Protein AF-A0A959L7J6-F1 (afdb_monomer)

Solvent-accessible surface area (backbone atoms only — not comparable to full-atom values): 12522 Å² total; per-residue (Å²): 115,74,68,59,59,54,50,53,54,51,52,55,49,54,52,52,52,52,54,49,52,53,52,53,52,54,53,50,51,53,49,49,54,49,52,53,55,63,65,59,66,73,82,61,97,65,55,93,91,61,66,96,72,86,70,76,62,55,79,91,54,71,56,61,35,19,66,26,66,37,84,87,83,67,31,29,37,35,30,28,33,46,56,28,42,44,33,36,26,38,78,88,68,40,46,75,77,45,78,43,79,73,53,65,74,59,50,30,19,20,34,35,62,47,99,84,28,38,36,36,33,29,27,42,51,34,39,35,40,38,42,84,88,70,52,66,48,80,44,80,54,82,55,59,52,60,18,38,29,19,14,41,29,66,39,76,94,75,45,26,40,40,40,29,24,36,32,56,28,84,70,78,96,52,61,42,28,40,36,40,47,32,35,68,83,79,69,39,57,58,87,67,81,54,52,75,44,52,27,63,60,55,23,34,69,78,43,76,67,43,92,58,77,84,67,55,48,66,59,48,76,70,86,89,125

Sequence (225 aa):
MRYLISAIGFILCIIGIYYLELWVVNRSEENRIKLSLETIESSHRYTINDPDIAITLSDSLREISGLSYDPVSGQLLAIEDEHGLIYTVDKLTGKINNTREFAKDGDYEGIIYANKNIYILESNGHIFEYETDGKVKKYKTGLKKSFDFEGLTYLPDCNRLMLASKSSGPKTKSHLRKLFTFDLTQHTLDEEPPIILDCKDVGKELYKGKRGPTFSPSAITRDIN

Nearest PDB structures (foldseek):
  6lqt-assembly1_A5  TM=7.432E-01  e=1.281E-03  Saccharomyces cerevisiae S288C
  6lqs-assembly1_A5  TM=7.432E-01  e=1.281E-03  Saccharomyces cerevisiae S288C
  6q6g-assembly1_R  TM=6.906E-01  e=1.510E-03  Homo sapiens
  6zqc-assembly1_UU  TM=6.014E-01  e=2.922E-03  Saccharomyces cerevisiae S288C
  8ajo-assembly1_B  TM=5.007E-01  e=6.265E-04  Homo sapiens

Structure (mmCIF, N/CA/C/O backbone):
data_AF-A0A959L7J6-F1
#
_entry.id   AF-A0A959L7J6-F1
#
loop_
_atom_site.group_PDB
_atom_site.id
_atom_site.type_symbol
_atom_site.label_atom_id
_atom_site.label_alt_id
_atom_site.label_comp_id
_atom_site.label_asym_id
_atom_site.label_entity_id
_atom_site.label_seq_id
_atom_site.pdbx_PDB_ins_code
_atom_site.Cartn_x
_atom_site.Cartn_y
_atom_site.Cartn_z
_atom_site.occupancy
_atom_site.B_iso_or_equiv
_atom_site.auth_seq_id
_atom_site.auth_comp_id
_atom_site.auth_asym_id
_atom_site.auth_atom_id
_atom_site.pdbx_PDB_model_num
ATOM 1 N N . MET A 1 1 ? 66.051 -21.052 -30.686 1.00 58.41 1 MET A N 1
ATOM 2 C CA . MET A 1 1 ? 64.862 -20.821 -31.542 1.00 58.41 1 MET A CA 1
ATOM 3 C C . MET A 1 1 ? 63.790 -21.915 -31.416 1.00 58.41 1 MET A C 1
ATOM 5 O O . MET A 1 1 ? 62.643 -21.561 -31.201 1.00 58.41 1 MET A O 1
ATOM 9 N N . ARG A 1 2 ? 64.121 -23.222 -31.449 1.00 57.28 2 ARG A N 1
ATOM 10 C CA . ARG A 1 2 ? 63.129 -24.327 -31.337 1.00 57.28 2 ARG A CA 1
ATOM 11 C C . ARG A 1 2 ? 62.351 -24.378 -30.004 1.00 57.28 2 ARG A C 1
ATOM 13 O O . ARG A 1 2 ? 61.150 -24.608 -30.022 1.00 57.28 2 ARG A O 1
ATOM 20 N N . TYR A 1 3 ? 62.996 -24.085 -28.872 1.00 62.41 3 TYR A N 1
ATOM 21 C CA . TYR A 1 3 ? 62.337 -24.060 -27.552 1.00 62.41 3 TYR A CA 1
ATOM 22 C C . TYR A 1 3 ? 61.328 -22.910 -27.379 1.00 62.41 3 TYR A C 1
ATOM 24 O O . TYR A 1 3 ? 60.330 -23.068 -26.685 1.00 62.41 3 TYR A O 1
ATOM 32 N N . LEU A 1 4 ? 61.548 -21.775 -28.053 1.00 61.22 4 LEU A N 1
ATOM 33 C CA . LEU A 1 4 ? 60.674 -20.601 -27.957 1.00 61.22 4 LEU A CA 1
ATOM 34 C C . LEU A 1 4 ? 59.340 -20.830 -28.688 1.00 61.22 4 LEU A C 1
ATOM 36 O O . LEU A 1 4 ? 58.285 -20.468 -28.183 1.00 61.22 4 LEU A O 1
ATOM 40 N N . ILE A 1 5 ? 59.386 -21.509 -29.840 1.00 65.81 5 ILE A N 1
ATOM 41 C CA . ILE A 1 5 ? 58.193 -21.885 -30.615 1.00 65.81 5 ILE A CA 1
ATOM 42 C C . ILE A 1 5 ? 57.348 -22.909 -29.835 1.00 65.81 5 ILE A C 1
ATOM 44 O O . ILE A 1 5 ? 56.124 -22.806 -29.804 1.00 65.81 5 ILE A O 1
ATOM 48 N N . SER A 1 6 ? 57.997 -23.848 -29.135 1.00 71.38 6 SER A N 1
ATOM 49 C CA . SER A 1 6 ? 57.315 -24.828 -28.278 1.00 71.38 6 SER A CA 1
ATOM 50 C C . SER A 1 6 ? 56.635 -24.190 -27.061 1.00 71.38 6 SER A C 1
ATOM 52 O O . SER A 1 6 ? 55.552 -24.625 -26.679 1.00 71.38 6 SER A O 1
ATOM 54 N N . ALA A 1 7 ? 57.245 -23.166 -26.456 1.00 74.62 7 ALA A N 1
ATOM 55 C CA . ALA A 1 7 ? 56.679 -22.472 -25.298 1.00 74.62 7 ALA A CA 1
ATOM 56 C C . ALA A 1 7 ? 55.432 -21.647 -25.667 1.00 74.62 7 ALA A C 1
ATOM 58 O O . ALA A 1 7 ? 54.438 -21.677 -24.945 1.00 74.62 7 ALA A O 1
ATOM 59 N N . ILE A 1 8 ? 55.449 -20.973 -26.823 1.00 78.75 8 ILE A N 1
ATOM 60 C CA . ILE A 1 8 ? 54.300 -20.202 -27.329 1.00 78.75 8 ILE A CA 1
ATOM 61 C C . ILE A 1 8 ? 53.107 -21.125 -27.618 1.00 78.75 8 ILE A C 1
ATOM 63 O O . ILE A 1 8 ? 51.980 -20.802 -27.246 1.00 78.75 8 ILE A O 1
ATOM 67 N N . GLY A 1 9 ? 53.350 -22.298 -28.215 1.00 80.31 9 GLY A N 1
ATOM 68 C CA . GLY A 1 9 ? 52.296 -23.287 -28.461 1.00 80.31 9 GLY A CA 1
ATOM 69 C C . GLY A 1 9 ? 51.626 -23.786 -27.175 1.00 80.31 9 GLY A C 1
ATOM 70 O O . GLY A 1 9 ? 50.408 -23.947 -27.138 1.00 80.31 9 GLY A O 1
ATOM 71 N N . PHE A 1 10 ? 52.398 -23.963 -26.100 1.00 83.06 10 PHE A N 1
ATOM 72 C CA . PHE A 1 10 ? 51.872 -24.401 -24.804 1.00 83.06 10 PHE A CA 1
ATOM 73 C C . PHE A 1 10 ? 51.011 -23.322 -24.130 1.00 83.06 10 PHE A C 1
ATOM 75 O O . PHE A 1 10 ? 49.936 -23.619 -23.614 1.00 83.06 10 PHE A O 1
ATOM 82 N N . ILE A 1 11 ? 51.443 -22.057 -24.197 1.00 85.81 11 ILE A N 1
ATOM 83 C CA . ILE A 1 11 ? 50.697 -20.911 -23.654 1.00 85.81 11 ILE A CA 1
ATOM 84 C C . ILE A 1 11 ? 49.363 -20.731 -24.388 1.00 85.81 11 ILE A C 1
ATOM 86 O O . ILE A 1 11 ? 48.329 -20.572 -23.743 1.00 85.81 11 ILE A O 1
ATOM 90 N N . LEU A 1 12 ? 49.357 -20.814 -25.723 1.00 84.00 12 LEU A N 1
ATOM 91 C CA . LEU A 1 12 ? 48.123 -20.725 -26.512 1.00 84.00 12 LEU A CA 1
ATOM 92 C C . LEU A 1 12 ? 47.143 -21.863 -26.187 1.00 84.00 12 LEU A C 1
ATOM 94 O O . LEU A 1 12 ? 45.936 -21.635 -26.156 1.00 84.00 12 LEU A O 1
ATOM 98 N N . CYS A 1 13 ? 47.653 -23.061 -25.891 1.00 86.31 13 CYS A N 1
ATOM 99 C CA . CYS A 1 13 ? 46.829 -24.200 -25.490 1.00 86.31 13 CYS A CA 1
ATOM 100 C C . CYS A 1 13 ? 46.160 -23.968 -24.123 1.00 86.31 13 CYS A C 1
ATOM 102 O O . CYS A 1 13 ? 44.956 -24.166 -23.990 1.00 86.31 13 CYS A O 1
ATOM 104 N N . ILE A 1 14 ? 46.907 -23.463 -23.132 1.00 88.81 14 ILE A N 1
ATOM 105 C CA . ILE A 1 14 ? 46.365 -23.128 -21.801 1.00 88.81 14 ILE A CA 1
ATOM 106 C C . ILE A 1 14 ? 45.298 -22.031 -21.901 1.00 88.81 14 ILE A C 1
ATOM 108 O O . ILE A 1 14 ? 44.235 -22.148 -21.296 1.00 88.81 14 ILE A O 1
ATOM 112 N N . ILE A 1 15 ? 45.547 -20.992 -22.705 1.00 88.69 15 ILE A N 1
ATOM 113 C CA . ILE A 1 15 ? 44.574 -19.921 -22.953 1.00 88.69 15 ILE A CA 1
ATOM 114 C C . ILE A 1 15 ? 43.305 -20.488 -23.610 1.00 88.69 15 ILE A C 1
ATOM 116 O O . ILE A 1 15 ? 42.197 -20.151 -23.199 1.00 88.69 15 ILE A O 1
ATOM 120 N N . GLY A 1 16 ? 43.454 -21.384 -24.591 1.00 88.00 16 GLY A N 1
ATOM 121 C CA . GLY A 1 16 ? 42.327 -22.054 -25.242 1.00 88.00 16 GLY A CA 1
ATOM 122 C C . GLY A 1 16 ? 41.480 -22.887 -24.275 1.00 88.00 16 GLY A C 1
ATOM 123 O O . GLY A 1 16 ? 40.255 -22.806 -24.324 1.00 88.00 16 GLY A O 1
ATOM 124 N N . ILE A 1 17 ? 42.119 -23.630 -23.364 1.00 90.12 17 ILE A N 1
ATOM 125 C CA . ILE A 1 17 ? 41.431 -24.406 -22.320 1.00 90.12 17 ILE A CA 1
ATOM 126 C C . ILE A 1 17 ? 40.667 -23.472 -21.370 1.00 90.12 17 ILE A C 1
ATOM 128 O O . ILE A 1 17 ? 39.491 -23.707 -21.114 1.00 90.12 17 ILE A O 1
ATOM 132 N N . TYR A 1 18 ? 41.283 -22.371 -20.928 1.00 88.62 18 TYR A N 1
ATOM 133 C CA . TYR A 1 18 ? 40.632 -21.388 -20.054 1.00 88.62 18 TYR A CA 1
ATOM 134 C C . TYR A 1 18 ? 39.384 -20.757 -20.698 1.00 88.62 18 TYR A C 1
ATOM 136 O O . TYR A 1 18 ? 38.331 -20.669 -20.067 1.00 88.62 18 TYR A O 1
ATOM 144 N N . TYR A 1 19 ? 39.457 -20.366 -21.976 1.00 89.38 19 TYR A N 1
ATOM 145 C CA . TYR A 1 19 ? 38.288 -19.837 -22.688 1.00 89.38 19 TYR A CA 1
ATOM 146 C C . TYR A 1 19 ? 37.201 -20.892 -22.916 1.00 89.38 19 TYR A C 1
ATOM 148 O O . TYR A 1 19 ? 36.018 -20.552 -22.898 1.00 89.38 19 TYR A O 1
ATOM 156 N N . LEU A 1 20 ? 37.576 -22.161 -23.104 1.00 84.94 20 LEU A N 1
ATOM 157 C CA . LEU A 1 20 ? 36.617 -23.257 -23.217 1.00 84.94 20 LEU A CA 1
ATOM 158 C C . LEU A 1 20 ? 35.885 -23.498 -21.890 1.00 84.94 20 LEU A C 1
ATOM 160 O O . LEU A 1 20 ? 34.666 -23.644 -21.899 1.00 84.94 20 LEU A O 1
ATOM 164 N N . GLU A 1 21 ? 36.594 -23.479 -20.758 1.00 80.81 21 GLU A N 1
ATOM 165 C CA . GLU A 1 21 ? 35.984 -23.592 -19.426 1.00 80.81 21 GLU A CA 1
ATOM 166 C C . GLU A 1 21 ? 35.013 -22.437 -19.151 1.00 80.81 21 GLU A C 1
ATOM 168 O O . GLU A 1 21 ? 33.869 -22.681 -18.764 1.00 80.81 21 GLU A O 1
ATOM 173 N N . LEU A 1 22 ? 35.412 -21.192 -19.441 1.00 79.00 22 LEU A N 1
ATOM 174 C CA . LEU A 1 22 ? 34.525 -20.028 -19.321 1.00 79.00 22 LEU A CA 1
ATOM 175 C C . LEU A 1 22 ? 33.280 -20.147 -20.210 1.00 79.00 22 LEU A C 1
ATOM 177 O O . LEU A 1 22 ? 32.174 -19.815 -19.784 1.00 79.00 22 LEU A O 1
ATOM 181 N N . TRP A 1 23 ? 33.441 -20.637 -21.441 1.00 82.12 23 TRP A N 1
ATOM 182 C CA . TRP A 1 23 ? 32.324 -20.827 -22.364 1.00 82.12 23 TRP A CA 1
ATOM 183 C C . TRP A 1 23 ? 31.352 -21.917 -21.885 1.00 82.12 23 TRP A C 1
ATOM 185 O O . TRP A 1 23 ? 30.136 -21.731 -21.960 1.00 82.12 23 TRP A O 1
ATOM 195 N N . VAL A 1 24 ? 31.865 -23.028 -21.344 1.00 82.94 24 VAL A N 1
ATOM 196 C CA . VAL A 1 24 ? 31.043 -24.115 -20.784 1.00 82.94 24 VAL A CA 1
ATOM 197 C C . VAL A 1 24 ? 30.268 -23.651 -19.547 1.00 82.94 24 VAL A C 1
ATOM 199 O O . VAL A 1 24 ? 29.082 -23.963 -19.435 1.00 82.94 24 VAL A O 1
ATOM 202 N N . VAL A 1 25 ? 30.898 -22.885 -18.648 1.00 82.56 25 VAL A N 1
ATOM 203 C CA . VAL A 1 25 ? 30.244 -22.342 -17.443 1.00 82.56 25 VAL A CA 1
ATOM 204 C C . VAL A 1 25 ? 29.153 -21.332 -17.806 1.00 82.56 25 VAL A C 1
ATOM 206 O O . VAL A 1 25 ? 28.034 -21.449 -17.316 1.00 82.56 25 VAL A O 1
ATOM 209 N N . ASN A 1 26 ? 29.413 -20.396 -18.724 1.00 76.19 26 ASN A N 1
ATOM 210 C CA . ASN A 1 26 ? 28.385 -19.437 -19.149 1.00 76.19 26 ASN A CA 1
ATOM 211 C C . ASN A 1 26 ? 27.172 -20.136 -19.781 1.00 76.19 26 ASN A C 1
ATOM 213 O O . ASN A 1 26 ? 26.029 -19.793 -19.488 1.00 76.19 26 ASN A O 1
ATOM 217 N N . ARG A 1 27 ? 27.404 -21.168 -20.601 1.00 79.38 27 ARG A N 1
ATOM 218 C CA . ARG A 1 27 ? 26.328 -21.933 -21.243 1.00 79.38 27 ARG A CA 1
ATOM 219 C C . ARG A 1 27 ? 25.513 -22.762 -20.244 1.00 79.38 27 ARG A C 1
ATOM 221 O O . ARG A 1 27 ? 24.325 -22.990 -20.471 1.00 79.38 27 ARG A O 1
ATOM 228 N N . SER A 1 28 ? 26.128 -23.256 -19.167 1.00 73.31 28 SER A N 1
ATOM 229 C CA . SER A 1 28 ? 25.404 -24.004 -18.133 1.00 73.31 28 SER A CA 1
ATOM 230 C C . SER A 1 28 ? 24.512 -23.085 -17.297 1.00 73.31 28 SER A C 1
ATOM 232 O O . SER A 1 28 ? 23.368 -23.453 -17.035 1.00 73.31 28 SER A O 1
ATOM 234 N N . GLU A 1 29 ? 24.977 -21.877 -16.972 1.00 69.88 29 GLU A N 1
ATOM 235 C CA . GLU A 1 29 ? 24.183 -20.848 -16.292 1.00 69.88 29 GLU A CA 1
ATOM 236 C C . GLU A 1 29 ? 23.025 -20.347 -17.169 1.00 69.88 29 GLU A C 1
ATOM 238 O O . GLU A 1 29 ? 21.883 -20.334 -16.715 1.00 69.88 29 GLU A O 1
ATOM 243 N N . GLU A 1 30 ? 23.257 -20.057 -18.455 1.00 71.50 30 GLU A N 1
ATOM 244 C CA . GLU A 1 30 ? 22.186 -19.698 -19.401 1.00 71.50 30 GLU A CA 1
ATOM 245 C C . GLU A 1 30 ? 21.113 -20.792 -19.508 1.00 71.50 30 GLU A C 1
ATOM 247 O O . GLU A 1 30 ? 19.917 -20.500 -19.485 1.00 71.50 30 GLU A O 1
ATOM 252 N N . ASN A 1 31 ? 21.519 -22.065 -19.584 1.00 65.31 31 ASN A N 1
ATOM 253 C CA . ASN A 1 31 ? 20.579 -23.185 -19.631 1.00 65.31 31 ASN A CA 1
ATOM 254 C C . ASN A 1 31 ? 19.841 -23.389 -18.304 1.00 65.31 31 ASN A C 1
ATOM 256 O O . ASN A 1 31 ? 18.676 -23.768 -18.330 1.00 65.31 31 ASN A O 1
ATOM 260 N N . ARG A 1 32 ? 20.477 -23.139 -17.154 1.00 61.91 32 ARG A N 1
ATOM 261 C CA . ARG A 1 32 ? 19.820 -23.187 -15.837 1.00 61.91 32 ARG A CA 1
ATOM 262 C C . ARG A 1 32 ? 18.789 -22.081 -15.681 1.00 61.91 32 ARG A C 1
ATOM 264 O O . ARG A 1 32 ? 17.689 -22.369 -15.230 1.00 61.91 32 ARG A O 1
ATOM 271 N N . ILE A 1 33 ? 19.125 -20.862 -16.099 1.00 60.41 33 ILE A N 1
ATOM 272 C CA . ILE A 1 33 ? 18.204 -19.720 -16.129 1.00 60.41 33 ILE A CA 1
ATOM 273 C C . ILE A 1 33 ? 17.045 -20.011 -17.085 1.00 60.41 33 ILE A C 1
ATOM 275 O O . ILE A 1 33 ? 15.891 -19.766 -16.764 1.00 60.41 33 ILE A O 1
ATOM 279 N N . LYS A 1 34 ? 17.319 -20.585 -18.257 1.00 55.06 34 LYS A N 1
ATOM 280 C CA . LYS A 1 34 ? 16.265 -20.942 -19.207 1.00 55.06 34 LYS A CA 1
ATOM 281 C C . LYS A 1 34 ? 15.365 -22.068 -18.687 1.00 55.06 34 LYS A C 1
ATOM 283 O O . LYS A 1 34 ? 14.153 -21.969 -18.816 1.00 55.06 34 LYS A O 1
ATOM 288 N N . LEU A 1 35 ? 15.941 -23.100 -18.068 1.00 51.12 35 LEU A N 1
ATOM 289 C CA . LEU A 1 35 ? 15.196 -24.208 -17.469 1.00 51.12 35 LEU A CA 1
ATOM 290 C C . LEU A 1 35 ? 14.378 -23.743 -16.255 1.00 51.12 35 LEU A C 1
ATOM 292 O O . LEU A 1 35 ? 13.257 -24.209 -16.074 1.00 51.12 35 LEU A O 1
ATOM 296 N N . SER A 1 36 ? 14.893 -22.808 -15.446 1.00 45.78 36 SER A N 1
ATOM 297 C CA . SER A 1 36 ? 14.123 -22.201 -14.355 1.00 45.78 36 SER A CA 1
ATOM 298 C C . SER A 1 36 ? 12.979 -21.338 -14.885 1.00 45.78 36 SER A C 1
ATOM 300 O O . SER A 1 36 ? 11.884 -21.429 -14.350 1.00 45.78 36 SER A O 1
ATOM 302 N N . LEU A 1 37 ? 13.182 -20.585 -15.970 1.00 53.12 37 LEU A N 1
ATOM 303 C CA . LEU A 1 37 ? 12.129 -19.815 -16.642 1.00 53.12 37 LEU A CA 1
ATOM 304 C C . LEU A 1 37 ? 11.061 -20.710 -17.295 1.00 53.12 37 LEU A C 1
ATOM 306 O O . LEU A 1 37 ? 9.880 -20.418 -17.158 1.00 53.12 37 LEU A O 1
ATOM 310 N N . GLU A 1 38 ? 11.446 -21.820 -17.936 1.00 52.41 38 GLU A N 1
ATOM 311 C CA . GLU A 1 38 ? 10.505 -22.823 -18.476 1.00 52.41 38 GLU A CA 1
ATOM 312 C C . GLU A 1 38 ? 9.765 -23.584 -17.358 1.00 52.41 38 GLU A C 1
ATOM 314 O O . GLU A 1 38 ? 8.611 -23.963 -17.525 1.00 52.41 38 GLU A O 1
ATOM 319 N N . THR A 1 39 ? 10.383 -23.760 -16.183 1.00 43.22 39 THR A N 1
ATOM 320 C CA . THR A 1 39 ? 9.721 -24.342 -14.996 1.00 43.22 39 THR A CA 1
ATOM 321 C C . THR A 1 39 ? 8.737 -23.357 -14.345 1.00 43.22 39 THR A C 1
ATOM 323 O O . THR A 1 39 ? 7.812 -23.780 -13.656 1.00 43.22 39 THR A O 1
ATOM 326 N N . ILE A 1 40 ? 8.869 -22.052 -14.611 1.00 47.38 40 ILE A N 1
ATOM 327 C CA . ILE A 1 40 ? 7.893 -21.015 -14.238 1.00 47.38 40 ILE A CA 1
ATOM 328 C C . ILE A 1 40 ? 6.751 -20.951 -15.279 1.00 47.38 40 ILE A C 1
ATOM 330 O O . ILE A 1 40 ? 6.108 -19.922 -15.467 1.00 47.38 40 ILE A O 1
ATOM 334 N N . GLU A 1 41 ? 6.379 -22.068 -15.912 1.00 49.75 41 GLU A N 1
ATOM 335 C CA . GLU A 1 41 ? 4.996 -22.252 -16.375 1.00 49.75 41 GLU A CA 1
ATOM 336 C C . GLU A 1 41 ? 4.066 -22.413 -15.152 1.00 49.75 41 GLU A C 1
ATOM 338 O O . GLU A 1 41 ? 3.541 -23.479 -14.856 1.00 49.75 41 GLU A O 1
ATOM 343 N N . SER A 1 42 ? 3.905 -21.317 -14.399 1.00 53.94 42 SER A N 1
ATOM 344 C CA . SER A 1 42 ? 2.684 -20.891 -13.708 1.00 53.94 42 SER A CA 1
ATOM 345 C C . SER A 1 42 ? 1.760 -22.034 -13.228 1.00 53.94 42 SER A C 1
ATOM 347 O O . SER A 1 42 ? 0.615 -22.163 -13.669 1.00 53.94 42 SER A O 1
ATOM 349 N N . SER A 1 43 ? 2.194 -22.829 -12.246 1.00 56.44 43 SER A N 1
ATOM 350 C CA . SER A 1 43 ? 1.260 -23.608 -11.422 1.00 56.44 43 SER A CA 1
ATOM 351 C C . SER A 1 43 ? 0.634 -22.687 -10.366 1.00 56.44 43 SER A C 1
ATOM 353 O O . SER A 1 43 ? 0.852 -22.846 -9.162 1.00 56.44 43 SER A O 1
ATOM 355 N N . HIS A 1 44 ? -0.093 -21.653 -10.795 1.00 63.22 44 HIS A N 1
ATOM 356 C CA . HIS A 1 44 ? -0.850 -20.839 -9.848 1.00 63.22 44 HIS A CA 1
ATOM 357 C C . HIS A 1 44 ? -1.864 -21.752 -9.150 1.00 63.22 44 HIS A C 1
ATOM 359 O O . HIS A 1 44 ? -2.592 -22.499 -9.802 1.00 63.22 44 HIS A O 1
ATOM 365 N N . ARG A 1 45 ? -1.920 -21.703 -7.814 1.00 72.31 45 ARG A N 1
ATOM 366 C CA . ARG A 1 45 ? -2.841 -22.525 -7.001 1.00 72.31 45 ARG A CA 1
ATOM 367 C C . ARG A 1 45 ? -4.316 -22.112 -7.150 1.00 72.31 45 ARG A C 1
ATOM 369 O O . ARG A 1 45 ? -5.155 -22.595 -6.399 1.00 72.31 45 ARG A O 1
ATOM 376 N N . TYR A 1 46 ? -4.610 -21.184 -8.057 1.00 72.38 46 TYR A N 1
ATOM 377 C CA . TYR A 1 46 ? -5.922 -20.597 -8.285 1.00 72.38 46 TYR A CA 1
ATOM 378 C C . TYR A 1 46 ? -6.111 -20.257 -9.766 1.00 72.38 46 TYR A C 1
ATOM 380 O O . TYR A 1 46 ? -5.155 -19.920 -10.472 1.00 72.38 46 TYR A 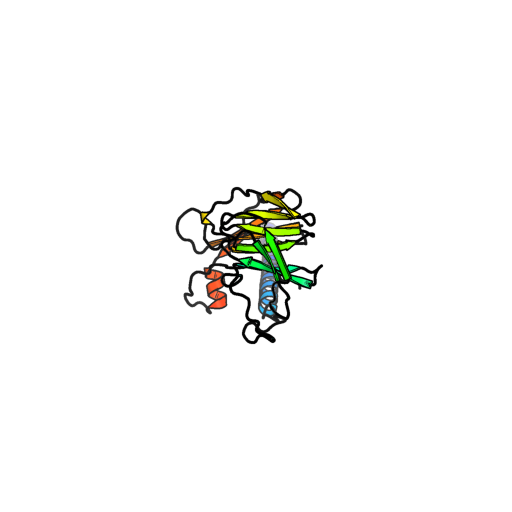O 1
ATOM 388 N N . THR A 1 47 ? -7.361 -20.313 -10.223 1.00 81.19 47 THR A N 1
ATOM 389 C CA . THR A 1 47 ? -7.748 -19.951 -11.588 1.00 81.19 47 THR A CA 1
ATOM 390 C C . THR A 1 47 ? -8.241 -18.508 -11.607 1.00 81.19 47 THR A C 1
ATOM 392 O O . THR A 1 47 ? -9.311 -18.204 -11.094 1.00 81.19 47 THR A O 1
ATOM 395 N N . ILE A 1 48 ? -7.479 -17.602 -12.224 1.00 79.44 48 ILE A N 1
ATOM 396 C CA . ILE A 1 48 ? -7.805 -16.159 -12.255 1.00 79.44 48 ILE A CA 1
ATOM 397 C C . ILE A 1 48 ? -9.172 -15.879 -12.905 1.00 79.44 48 ILE A C 1
ATOM 399 O O . ILE A 1 48 ? -9.869 -14.955 -12.501 1.00 79.44 48 ILE A O 1
ATOM 403 N N . ASN A 1 49 ? -9.554 -16.672 -13.909 1.00 85.00 49 ASN A N 1
ATOM 404 C CA . ASN A 1 49 ? -10.755 -16.432 -14.715 1.00 85.00 49 ASN A CA 1
ATOM 405 C C . ASN A 1 49 ? -11.959 -17.303 -14.320 1.00 85.00 49 ASN A C 1
ATOM 407 O O . ASN A 1 49 ? -12.976 -17.251 -15.006 1.00 85.00 49 ASN A O 1
ATOM 411 N N . ASP A 1 50 ? -11.840 -18.111 -13.265 1.00 87.06 50 ASP A N 1
ATOM 412 C CA . ASP A 1 50 ? -12.888 -19.036 -12.816 1.00 87.06 50 ASP A CA 1
ATOM 413 C C . ASP A 1 50 ? -12.902 -19.080 -11.278 1.00 87.06 50 ASP A C 1
ATOM 415 O O . ASP A 1 50 ? -12.288 -19.964 -10.677 1.00 87.06 50 ASP A O 1
ATOM 419 N N . PRO A 1 51 ? -13.478 -18.054 -10.621 1.00 90.31 51 PRO A N 1
ATOM 420 C CA . PRO A 1 51 ? -13.475 -17.962 -9.167 1.00 90.31 51 PRO A CA 1
ATOM 421 C C . PRO A 1 51 ? -14.459 -18.957 -8.537 1.00 90.31 51 PRO A C 1
ATOM 423 O O . PRO A 1 51 ? -15.603 -19.061 -8.974 1.00 90.31 51 PRO A O 1
ATOM 426 N N . ASP A 1 52 ? -14.061 -19.601 -7.434 1.00 88.88 52 ASP A N 1
ATOM 427 C CA . ASP A 1 52 ? -14.947 -20.493 -6.665 1.00 88.88 52 ASP A CA 1
ATOM 428 C C . ASP A 1 52 ? -16.157 -19.751 -6.068 1.00 88.88 52 ASP A C 1
ATOM 430 O O . ASP A 1 52 ? -17.247 -20.309 -5.928 1.00 88.88 52 ASP A O 1
ATOM 434 N N . ILE A 1 53 ? -15.958 -18.487 -5.671 1.00 89.69 53 ILE A N 1
ATOM 435 C CA . ILE A 1 53 ? -16.970 -17.639 -5.036 1.00 89.69 53 ILE A CA 1
ATOM 436 C C . ILE A 1 53 ? -16.853 -16.219 -5.593 1.00 89.69 53 ILE A C 1
ATOM 438 O O . ILE A 1 53 ? -15.764 -15.650 -5.657 1.00 89.69 53 ILE A O 1
ATOM 442 N N . ALA A 1 54 ? -17.996 -15.626 -5.935 1.00 92.31 54 ALA A N 1
ATOM 443 C CA . ALA A 1 54 ? -18.127 -14.210 -6.253 1.00 92.31 54 ALA A CA 1
ATOM 444 C C . ALA A 1 54 ? -19.000 -13.531 -5.192 1.00 92.31 54 ALA A C 1
ATOM 446 O O . ALA A 1 54 ? -20.117 -13.974 -4.921 1.00 92.31 54 ALA A O 1
ATOM 447 N N . ILE A 1 55 ? -18.486 -12.459 -4.589 1.00 93.62 55 ILE A N 1
ATOM 448 C CA . ILE A 1 55 ? -19.140 -11.738 -3.495 1.00 93.62 55 ILE A CA 1
ATOM 449 C C . ILE A 1 55 ? -19.372 -10.292 -3.929 1.00 93.62 55 ILE A C 1
ATOM 451 O O . ILE A 1 55 ? -18.445 -9.616 -4.371 1.00 93.62 55 ILE A O 1
ATOM 455 N N . THR A 1 56 ? -20.602 -9.803 -3.776 1.00 94.00 56 THR A N 1
ATOM 456 C CA . THR A 1 56 ? -20.913 -8.381 -3.953 1.00 94.00 56 THR A CA 1
ATOM 457 C C . THR A 1 56 ? -20.621 -7.633 -2.660 1.00 94.00 56 THR A C 1
ATOM 459 O O . THR A 1 56 ? -21.165 -7.967 -1.608 1.00 94.00 56 THR A O 1
ATOM 462 N N . LEU A 1 57 ? -19.764 -6.620 -2.744 1.00 95.31 57 LEU A N 1
ATOM 463 C CA . LEU A 1 57 ? -19.425 -5.751 -1.620 1.00 95.31 57 LEU A CA 1
ATOM 464 C C . LEU A 1 57 ? -20.396 -4.565 -1.539 1.00 95.31 57 LEU A C 1
ATOM 466 O O . LEU A 1 57 ? -21.098 -4.253 -2.499 1.00 95.31 57 LEU A O 1
ATOM 470 N N . SER A 1 58 ? -20.461 -3.921 -0.374 1.00 94.25 58 SER A N 1
ATOM 471 C CA . SER A 1 58 ? -21.290 -2.728 -0.164 1.00 94.25 58 SER A CA 1
ATOM 472 C C . SER A 1 58 ? -20.770 -1.515 -0.938 1.00 94.25 58 SER A C 1
ATOM 474 O O . SER A 1 58 ? -19.567 -1.418 -1.165 1.00 94.25 58 SER A O 1
ATOM 476 N N . ASP A 1 59 ? -21.634 -0.528 -1.188 1.00 95.00 59 ASP A N 1
ATOM 477 C CA . ASP A 1 59 ? -21.284 0.717 -1.894 1.00 95.00 59 ASP A CA 1
ATOM 478 C C . ASP A 1 59 ? -20.108 1.492 -1.274 1.00 95.00 59 ASP A C 1
ATOM 480 O O . ASP A 1 59 ? -19.368 2.151 -1.997 1.00 95.00 59 ASP A O 1
ATOM 484 N N . SER A 1 60 ? -19.873 1.371 0.038 1.00 93.62 60 SER A N 1
ATOM 485 C CA . SER A 1 60 ? -18.699 1.956 0.712 1.00 93.62 60 SER A CA 1
ATOM 486 C C . SER A 1 60 ? -17.353 1.403 0.224 1.00 93.62 60 SER A C 1
ATOM 488 O O . SER A 1 60 ? -16.317 1.968 0.538 1.00 93.62 60 SER A O 1
ATOM 490 N N . LEU A 1 61 ? -17.361 0.289 -0.509 1.00 95.81 61 LEU A N 1
ATOM 491 C CA . LEU A 1 61 ? -16.194 -0.369 -1.101 1.00 95.81 61 LEU A CA 1
ATOM 492 C C . LEU A 1 61 ? -16.332 -0.449 -2.629 1.00 95.81 61 LEU A C 1
ATOM 494 O O . LEU A 1 61 ? -15.858 -1.388 -3.267 1.00 95.81 61 LEU A O 1
ATOM 498 N N . ARG A 1 62 ? -17.041 0.511 -3.229 1.00 94.25 62 ARG A N 1
ATOM 499 C CA . ARG A 1 62 ? -17.220 0.573 -4.682 1.00 94.25 62 ARG A CA 1
ATOM 500 C C . ARG A 1 62 ? -15.902 0.829 -5.421 1.00 94.25 62 ARG A C 1
ATOM 502 O O . ARG A 1 62 ? -15.735 0.312 -6.522 1.00 94.25 62 ARG A O 1
ATOM 509 N N . GLU A 1 63 ? -14.991 1.582 -4.808 1.00 93.88 63 GLU A N 1
ATOM 510 C CA . GLU A 1 63 ? -13.694 1.988 -5.367 1.00 93.88 63 GLU A CA 1
ATOM 511 C C . GLU A 1 63 ? -12.545 1.459 -4.493 1.00 93.88 63 GLU A C 1
ATOM 513 O O . GLU A 1 63 ? -11.718 2.204 -3.986 1.00 93.88 63 GLU A O 1
ATOM 518 N N . ILE A 1 64 ? -12.506 0.135 -4.274 1.00 95.19 64 ILE A N 1
ATOM 519 C CA . ILE A 1 64 ? -11.384 -0.493 -3.555 1.00 95.19 64 ILE A CA 1
ATOM 520 C C . ILE A 1 64 ? -10.082 -0.233 -4.304 1.00 95.19 64 ILE A C 1
ATOM 522 O O . ILE A 1 64 ? -9.926 -0.655 -5.451 1.00 95.19 64 ILE A O 1
ATOM 526 N N . SER A 1 65 ? -9.124 0.345 -3.592 1.00 96.06 65 SER A N 1
ATOM 527 C CA . SER A 1 65 ? -7.761 0.566 -4.065 1.00 96.06 65 SER A CA 1
ATOM 528 C C . SER A 1 65 ? -6.760 -0.399 -3.425 1.00 96.06 65 SER A C 1
ATOM 530 O O . SER A 1 65 ? -5.735 -0.726 -4.015 1.00 96.06 65 SER A O 1
ATOM 532 N N . GLY A 1 66 ? -7.072 -0.948 -2.245 1.00 96.88 66 GLY A N 1
ATOM 533 C CA . GLY A 1 66 ? -6.191 -1.876 -1.543 1.00 96.88 66 GLY A CA 1
ATOM 534 C C . GLY A 1 66 ? -6.925 -3.016 -0.843 1.00 96.88 66 GLY A C 1
ATOM 535 O O . GLY A 1 66 ? -7.982 -2.825 -0.242 1.00 96.88 66 GLY A O 1
ATOM 536 N N . LEU A 1 67 ? -6.306 -4.202 -0.854 1.00 96.38 67 LEU A N 1
ATOM 537 C CA . LEU A 1 67 ? -6.790 -5.393 -0.157 1.00 96.38 67 LEU A CA 1
ATOM 538 C C . LEU A 1 67 ? -5.634 -6.153 0.506 1.00 96.38 67 LEU A C 1
ATOM 540 O O . LEU A 1 67 ? -4.604 -6.407 -0.115 1.00 96.38 67 LEU A O 1
ATOM 544 N N . SER A 1 68 ? -5.828 -6.579 1.752 1.00 97.12 68 SER A N 1
ATOM 545 C CA . SER A 1 68 ? -4.886 -7.425 2.484 1.00 97.12 68 SER A CA 1
ATOM 546 C C . SER A 1 68 ? -5.597 -8.511 3.282 1.00 97.12 68 SER A C 1
ATOM 548 O O . SER A 1 68 ? -6.767 -8.376 3.632 1.00 97.12 68 SER A O 1
ATOM 550 N N . TYR A 1 69 ? -4.881 -9.585 3.602 1.00 95.88 69 TYR A N 1
ATOM 551 C CA . TYR A 1 69 ? -5.351 -10.614 4.522 1.00 95.88 69 TYR A CA 1
ATOM 552 C C . TYR A 1 69 ? -4.753 -10.381 5.908 1.00 95.88 69 TYR A C 1
ATOM 554 O O . TYR A 1 69 ? -3.533 -10.296 6.045 1.00 95.88 69 TYR A O 1
ATOM 562 N N . ASP A 1 70 ? -5.600 -10.315 6.934 1.00 95.69 70 ASP A N 1
ATOM 563 C CA . ASP A 1 70 ? -5.165 -10.305 8.328 1.00 95.69 70 ASP A CA 1
ATOM 564 C C . ASP A 1 70 ? -5.135 -11.750 8.864 1.00 95.69 70 ASP A C 1
ATOM 566 O O . ASP A 1 70 ? -6.190 -12.341 9.123 1.00 95.69 70 ASP A O 1
ATOM 570 N N . PRO A 1 71 ? -3.945 -12.345 9.070 1.00 94.44 71 PRO A N 1
ATOM 571 C CA . PRO A 1 71 ? -3.826 -13.715 9.549 1.00 94.44 71 PRO A CA 1
ATOM 572 C C . PRO A 1 71 ? -4.240 -13.891 11.017 1.00 94.44 71 PRO A C 1
ATOM 574 O O . PRO A 1 71 ? -4.454 -15.027 11.434 1.00 94.44 71 PRO A O 1
ATOM 577 N N . VAL A 1 72 ? -4.345 -12.814 11.807 1.00 93.44 72 VAL A N 1
ATOM 578 C CA . VAL A 1 72 ? -4.728 -12.889 13.225 1.00 93.44 72 VAL A CA 1
ATOM 579 C C . VAL A 1 72 ? 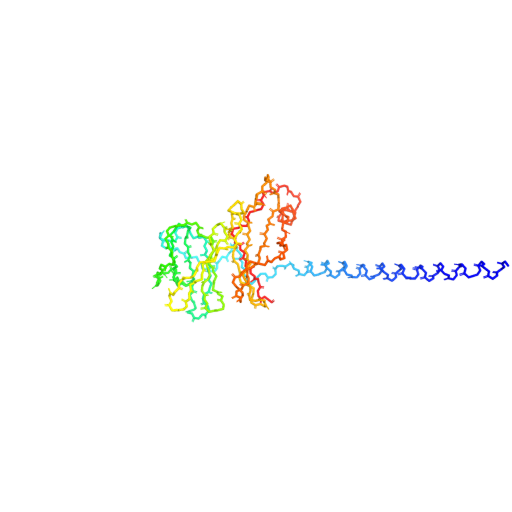-6.238 -13.000 13.369 1.00 93.44 72 VAL A C 1
ATOM 581 O O . VAL A 1 72 ? -6.721 -13.866 14.096 1.00 93.44 72 VAL A O 1
ATOM 584 N N . SER A 1 73 ? -6.994 -12.144 12.678 1.00 94.06 73 SER A N 1
ATOM 585 C CA . SER A 1 73 ? -8.462 -12.203 12.701 1.00 94.06 73 SER A CA 1
ATOM 586 C C . SER A 1 73 ? -9.046 -13.186 11.682 1.00 94.06 73 SER A C 1
ATOM 588 O O . SER A 1 73 ? -10.191 -13.611 11.825 1.00 94.06 73 SER A O 1
ATOM 590 N N . GLY A 1 74 ? -8.277 -13.550 10.653 1.00 96.56 74 GLY A N 1
ATOM 591 C CA . GLY A 1 74 ? -8.733 -14.383 9.544 1.00 96.56 74 GLY A CA 1
ATOM 592 C C . GLY A 1 74 ? -9.633 -13.655 8.542 1.00 96.56 74 GLY A C 1
ATOM 593 O O . GLY A 1 74 ? -10.247 -14.332 7.709 1.00 96.56 74 GLY A O 1
ATOM 594 N N . GLN A 1 75 ? -9.701 -12.322 8.626 1.00 97.12 75 GLN A N 1
ATOM 595 C CA . GLN A 1 75 ? -10.532 -11.436 7.809 1.00 97.12 75 GLN A CA 1
ATOM 596 C C . GLN A 1 75 ? -9.715 -10.704 6.738 1.00 97.12 75 GLN A C 1
ATOM 598 O O . GLN A 1 75 ? -8.483 -10.729 6.735 1.00 97.12 75 GLN A O 1
ATOM 603 N N . LEU A 1 76 ? -10.414 -10.046 5.815 1.00 97.88 76 LEU A N 1
ATOM 604 C CA . LEU A 1 76 ? -9.803 -9.127 4.863 1.00 97.88 76 LEU A CA 1
ATOM 605 C C . LEU A 1 76 ? -9.740 -7.720 5.459 1.00 97.88 76 LEU A C 1
ATOM 607 O O . LEU A 1 76 ? -10.623 -7.296 6.205 1.00 97.88 76 LEU A O 1
ATOM 611 N N . LEU A 1 77 ? -8.696 -6.995 5.093 1.00 98.31 77 LEU A N 1
ATOM 612 C CA . LEU A 1 77 ? -8.560 -5.564 5.295 1.00 98.31 77 LEU A CA 1
ATOM 613 C C . LEU A 1 77 ? -8.700 -4.893 3.936 1.00 98.31 77 LEU A C 1
ATOM 615 O O . LEU A 1 77 ? -8.028 -5.303 2.992 1.00 98.31 77 LEU A O 1
ATOM 619 N N . ALA A 1 78 ? -9.545 -3.877 3.844 1.00 98.31 78 ALA A N 1
ATOM 620 C CA . ALA A 1 78 ? -9.746 -3.110 2.626 1.00 98.31 78 ALA A CA 1
ATOM 621 C C . ALA A 1 78 ? -9.681 -1.612 2.915 1.00 98.31 78 ALA A C 1
ATOM 623 O O . ALA A 1 78 ? -9.985 -1.173 4.027 1.00 98.31 78 ALA A O 1
ATOM 624 N N . ILE A 1 79 ? -9.308 -0.857 1.894 1.00 98.44 79 ILE A N 1
ATOM 625 C CA . ILE A 1 79 ? -9.407 0.601 1.833 1.00 98.44 79 ILE A CA 1
ATOM 626 C C . ILE A 1 79 ? -10.034 0.975 0.486 1.00 98.44 79 ILE A C 1
ATOM 628 O O . ILE A 1 79 ? -9.947 0.192 -0.468 1.00 98.44 79 ILE A O 1
ATOM 632 N N . GLU A 1 80 ? -10.655 2.145 0.415 1.00 97.38 80 GLU A N 1
ATOM 633 C CA . GLU A 1 80 ? -10.961 2.802 -0.861 1.00 97.38 80 GLU A CA 1
ATOM 634 C C . GLU A 1 80 ? -10.005 3.977 -1.104 1.00 97.38 80 GLU A C 1
ATOM 636 O O . GLU A 1 80 ? -9.096 4.212 -0.302 1.00 97.38 80 GLU A O 1
ATOM 641 N N . ASP A 1 81 ? -10.137 4.619 -2.261 1.00 95.50 81 ASP A N 1
ATOM 642 C CA . ASP A 1 81 ? -9.180 5.593 -2.777 1.00 95.50 81 ASP A CA 1
ATOM 643 C C . ASP A 1 81 ? -9.230 6.952 -2.064 1.00 95.50 81 ASP A C 1
ATOM 645 O O . ASP A 1 81 ? -8.182 7.573 -1.869 1.00 95.50 81 ASP A O 1
ATOM 649 N N . GLU A 1 82 ? -10.403 7.406 -1.617 1.00 96.94 82 GLU A N 1
ATOM 650 C CA . GLU A 1 82 ? -10.596 8.773 -1.127 1.00 96.94 82 GLU A CA 1
ATOM 651 C C . GLU A 1 82 ? -10.534 8.891 0.402 1.00 96.94 82 GLU A C 1
ATOM 653 O O . GLU A 1 82 ? -9.830 9.762 0.920 1.00 96.94 82 GLU A O 1
ATOM 658 N N . HIS A 1 83 ? -11.238 8.054 1.163 1.00 98.00 83 HIS A N 1
ATOM 659 C CA . HIS A 1 83 ? -11.396 8.252 2.605 1.00 98.00 83 HIS A CA 1
ATOM 660 C C . HIS A 1 83 ? -10.322 7.512 3.412 1.00 98.00 83 HIS A C 1
ATOM 662 O O . HIS A 1 83 ? -9.901 6.389 3.137 1.00 98.00 83 HIS A O 1
ATOM 668 N N . GLY A 1 84 ? -9.877 8.136 4.504 1.00 98.06 84 GLY A N 1
ATOM 669 C CA . GLY A 1 84 ? -8.880 7.550 5.400 1.00 98.06 84 GLY A CA 1
ATOM 670 C C . GLY A 1 84 ? -9.459 6.478 6.329 1.00 98.06 84 GLY A C 1
ATOM 671 O O . GLY A 1 84 ? -9.300 6.573 7.549 1.00 98.06 84 GLY A O 1
ATOM 672 N N . LEU A 1 85 ? -10.128 5.463 5.772 1.00 98.56 85 LEU A N 1
ATOM 673 C CA . LEU A 1 85 ? -10.821 4.393 6.491 1.00 98.56 85 LEU A CA 1
ATOM 674 C C . LEU A 1 85 ? -10.244 3.004 6.172 1.00 98.56 85 LEU A C 1
ATOM 676 O O . LEU A 1 85 ? -10.062 2.632 5.020 1.00 98.56 85 LEU A O 1
ATOM 680 N N . ILE A 1 86 ? -10.022 2.199 7.213 1.00 98.62 86 ILE A N 1
ATOM 681 C CA . ILE A 1 86 ? -9.722 0.765 7.114 1.00 98.62 86 ILE A CA 1
ATOM 682 C C . ILE A 1 86 ? -11.003 -0.012 7.399 1.00 98.62 86 ILE A C 1
ATOM 684 O O . ILE A 1 86 ? -11.567 0.079 8.495 1.00 98.62 86 ILE A O 1
ATOM 688 N N . TYR A 1 87 ? -11.414 -0.841 6.448 1.00 98.56 87 TYR A N 1
ATOM 689 C CA . TYR A 1 87 ? -12.541 -1.754 6.580 1.00 98.56 87 TYR A CA 1
ATOM 690 C C . TYR A 1 87 ? -12.045 -3.159 6.910 1.00 98.56 87 TYR A C 1
ATOM 692 O O . TYR A 1 87 ? -11.186 -3.707 6.225 1.00 98.56 87 TYR A O 1
ATOM 700 N N . THR A 1 88 ? -12.607 -3.778 7.947 1.00 98.19 88 THR A N 1
ATOM 701 C CA . THR A 1 88 ? -12.462 -5.218 8.190 1.00 98.19 88 THR A CA 1
ATOM 702 C C . THR A 1 88 ? -13.634 -5.940 7.539 1.00 98.19 88 THR A C 1
ATOM 704 O O . THR A 1 88 ? -14.778 -5.770 7.964 1.00 98.19 88 THR A O 1
ATOM 707 N N . VAL A 1 89 ? -13.351 -6.754 6.528 1.00 98.31 89 VAL A N 1
ATOM 708 C CA . VAL A 1 89 ? -14.343 -7.409 5.672 1.00 98.31 89 VAL A CA 1
ATOM 709 C C . VAL A 1 89 ? -14.299 -8.918 5.887 1.00 98.31 89 VAL A C 1
ATOM 711 O O . VAL A 1 89 ? -13.237 -9.539 5.886 1.00 98.31 89 VAL A O 1
ATOM 714 N N . ASP A 1 90 ? -15.463 -9.524 6.083 1.00 97.38 90 ASP A N 1
ATOM 715 C CA . ASP A 1 90 ? -15.593 -10.973 6.128 1.00 97.38 90 ASP A CA 1
ATOM 716 C C . ASP A 1 90 ? -15.283 -11.588 4.757 1.00 97.38 90 ASP A C 1
ATOM 718 O O . ASP A 1 90 ? -15.927 -11.261 3.760 1.00 97.38 90 ASP A O 1
ATOM 722 N N . LYS A 1 91 ? -14.311 -12.500 4.700 1.00 94.50 91 LYS A N 1
ATOM 723 C CA . LYS A 1 91 ? -13.819 -13.046 3.424 1.00 94.50 91 LYS A CA 1
ATOM 724 C C . LYS A 1 91 ? -14.801 -13.967 2.693 1.00 94.50 91 LYS A C 1
ATOM 726 O O . LYS A 1 91 ? -14.578 -14.258 1.524 1.00 94.50 91 LYS A O 1
ATOM 731 N N . LEU A 1 92 ? -15.836 -14.467 3.375 1.00 94.81 92 LEU A N 1
ATOM 732 C CA . LEU A 1 92 ? -16.817 -15.398 2.802 1.00 94.81 92 LEU A CA 1
ATOM 733 C C . LEU A 1 92 ? -18.118 -14.696 2.415 1.00 94.81 92 LEU A C 1
ATOM 735 O O . LEU A 1 92 ? -18.809 -15.138 1.503 1.00 94.81 92 LEU A O 1
ATOM 739 N N . THR A 1 93 ? -18.465 -13.620 3.120 1.00 95.94 93 THR A N 1
ATOM 740 C CA . THR A 1 93 ? -19.742 -12.915 2.945 1.00 95.94 93 THR A CA 1
ATOM 741 C C . THR A 1 93 ? -19.595 -11.502 2.392 1.00 95.94 93 THR A C 1
ATOM 743 O O . THR A 1 93 ? -20.589 -10.926 1.964 1.00 95.94 93 THR A O 1
ATOM 746 N N . GLY A 1 94 ? -18.393 -10.914 2.420 1.00 96.44 94 GLY A N 1
ATOM 747 C CA . GLY A 1 94 ? -18.157 -9.526 2.004 1.00 96.44 94 GLY A CA 1
ATOM 748 C C . GLY A 1 94 ? -18.694 -8.483 2.979 1.00 96.44 94 GLY A C 1
ATOM 749 O O . GLY A 1 94 ? -18.644 -7.285 2.702 1.00 96.44 94 GLY A O 1
ATOM 750 N N . LYS A 1 95 ? -19.223 -8.913 4.130 1.00 97.75 95 LYS A N 1
ATOM 751 C CA . LYS A 1 95 ? -19.784 -8.016 5.134 1.00 97.75 95 LYS A CA 1
ATOM 752 C C . LYS A 1 95 ? -18.675 -7.220 5.819 1.00 97.75 95 LYS A C 1
ATOM 754 O O . LYS A 1 95 ? -17.723 -7.795 6.344 1.00 97.75 95 LYS A O 1
ATOM 759 N N . ILE A 1 96 ? -18.852 -5.904 5.900 1.00 98.19 96 ILE A N 1
ATOM 760 C CA . ILE A 1 96 ? -18.017 -5.037 6.734 1.00 98.19 96 ILE A CA 1
ATOM 761 C C . ILE A 1 96 ? -18.369 -5.293 8.205 1.00 98.19 96 ILE A C 1
ATOM 763 O O . ILE A 1 96 ? -19.493 -5.050 8.646 1.00 98.19 96 ILE A O 1
ATOM 767 N N . ASN A 1 97 ? -17.401 -5.801 8.962 1.00 97.12 97 ASN A N 1
ATOM 768 C CA . ASN A 1 97 ? -17.538 -6.095 10.387 1.00 97.12 97 ASN A CA 1
ATOM 769 C C . ASN A 1 97 ? -17.042 -4.953 11.276 1.00 97.12 97 ASN A C 1
ATOM 771 O O . ASN A 1 97 ? -17.467 -4.847 12.425 1.00 97.12 97 ASN A O 1
ATOM 775 N N . ASN A 1 98 ? -16.122 -4.130 10.772 1.00 97.00 98 ASN A N 1
ATOM 776 C CA . ASN A 1 98 ? -15.570 -2.995 11.499 1.00 97.00 98 ASN A CA 1
ATOM 777 C C . ASN A 1 98 ? -15.017 -1.948 10.523 1.00 97.00 98 ASN A C 1
ATOM 779 O O . ASN A 1 98 ? -14.527 -2.314 9.455 1.00 97.00 98 ASN A O 1
ATOM 783 N N . THR A 1 99 ? -15.032 -0.683 10.934 1.00 97.94 99 THR A N 1
ATOM 784 C CA . THR A 1 99 ? -14.458 0.448 10.197 1.00 97.94 99 THR A CA 1
ATOM 785 C C . THR A 1 99 ? -13.641 1.295 11.164 1.00 97.94 99 THR A C 1
ATOM 787 O O . THR A 1 99 ? -14.102 1.596 12.265 1.00 97.94 99 THR A O 1
ATOM 790 N N . ARG A 1 100 ? -12.418 1.660 10.776 1.00 97.69 100 ARG A N 1
ATOM 791 C CA . ARG A 1 100 ? -11.491 2.433 11.613 1.00 97.69 100 ARG A CA 1
ATOM 792 C C . ARG A 1 100 ? -10.906 3.581 10.810 1.00 97.69 100 ARG A C 1
ATOM 794 O O . ARG A 1 100 ? -10.393 3.354 9.723 1.00 97.69 100 ARG A O 1
ATOM 801 N N . GLU A 1 101 ? -10.939 4.786 11.358 1.00 98.19 101 GLU A N 1
ATOM 802 C CA . GLU A 1 101 ? -10.265 5.934 10.754 1.00 98.19 101 GLU A CA 1
ATOM 803 C C . GLU A 1 101 ? -8.757 5.860 11.018 1.00 98.19 101 GLU A C 1
ATOM 805 O O . GLU A 1 101 ? -8.331 5.583 12.143 1.00 98.19 101 GLU A O 1
ATOM 810 N N . PHE A 1 102 ? -7.953 6.099 9.983 1.00 98.44 102 PHE A N 1
ATOM 811 C CA . PHE A 1 102 ? -6.502 6.250 10.093 1.00 98.44 102 PHE A CA 1
ATOM 812 C C . PHE A 1 102 ? -6.013 7.633 9.646 1.00 98.44 102 PHE A C 1
ATOM 814 O O . PHE A 1 102 ? -4.939 8.071 10.063 1.00 98.44 102 PHE A O 1
ATOM 821 N N . ALA A 1 103 ? -6.781 8.326 8.806 1.00 98.25 103 ALA A N 1
ATOM 822 C CA . ALA A 1 103 ? -6.432 9.634 8.275 1.00 98.25 103 ALA A CA 1
ATOM 823 C C . ALA A 1 103 ? -7.678 10.375 7.758 1.00 98.25 103 ALA A C 1
ATOM 825 O O . ALA A 1 103 ? -8.784 9.847 7.769 1.00 98.25 103 ALA A O 1
ATOM 826 N N . LYS A 1 104 ? -7.478 11.613 7.295 1.00 98.00 104 LYS A N 1
ATOM 827 C CA . LYS A 1 104 ? -8.489 12.371 6.540 1.00 98.00 104 LYS A CA 1
ATOM 828 C C . LYS A 1 104 ? -8.549 11.890 5.090 1.00 98.00 104 LYS A C 1
ATOM 830 O O . LYS A 1 104 ? -7.772 11.021 4.707 1.00 98.00 104 LYS A O 1
ATOM 835 N N . ASP A 1 105 ? -9.390 12.520 4.286 1.00 98.00 105 ASP A N 1
ATOM 836 C CA . ASP A 1 105 ? -9.455 12.270 2.849 1.00 98.00 105 ASP A CA 1
ATOM 837 C C . ASP A 1 105 ? -8.090 12.482 2.173 1.00 98.00 105 ASP A C 1
ATOM 839 O O . ASP A 1 105 ? -7.295 13.355 2.560 1.00 98.00 105 ASP A O 1
ATOM 843 N N . GLY A 1 106 ? -7.813 11.644 1.185 1.00 97.31 106 GLY A N 1
ATOM 844 C CA . GLY A 1 106 ? -6.518 11.475 0.557 1.00 97.31 106 GLY A CA 1
ATOM 845 C C . GLY A 1 106 ? -6.629 10.762 -0.785 1.00 97.31 106 GLY A C 1
ATOM 846 O O . GLY A 1 106 ? -7.569 10.981 -1.536 1.00 97.31 106 GLY A O 1
ATOM 847 N N . ASP A 1 107 ? -5.584 10.010 -1.105 1.00 97.62 107 ASP A N 1
ATOM 848 C CA . ASP A 1 107 ? -5.412 9.293 -2.370 1.00 97.62 107 ASP A CA 1
ATOM 849 C C . ASP A 1 107 ? -4.664 8.003 -2.020 1.00 97.62 107 ASP A C 1
ATOM 851 O O . ASP A 1 107 ? -3.426 7.959 -2.033 1.00 97.62 107 ASP A O 1
ATOM 855 N N . TYR A 1 108 ? -5.405 7.046 -1.462 1.00 98.25 108 TYR A N 1
ATOM 856 C CA . TYR A 1 108 ? -4.878 5.844 -0.827 1.00 98.25 108 TYR A CA 1
ATOM 857 C C . TYR A 1 108 ? -4.946 4.665 -1.779 1.00 98.25 108 TYR A C 1
ATOM 859 O O . TYR A 1 108 ? -5.984 4.384 -2.354 1.00 98.25 108 TYR A O 1
ATOM 867 N N . GLU A 1 109 ? -3.841 3.945 -1.916 1.00 97.69 109 GLU A N 1
ATOM 868 C CA . GLU A 1 109 ? -3.631 3.071 -3.073 1.00 97.69 109 GLU A CA 1
ATOM 869 C C . GLU A 1 109 ? -3.170 1.660 -2.697 1.00 97.69 109 GLU A C 1
ATOM 871 O O . GLU A 1 109 ? -2.931 0.807 -3.541 1.00 97.69 109 GLU A O 1
ATOM 876 N N . GLY A 1 110 ? -2.991 1.382 -1.408 1.00 97.75 110 GLY A N 1
ATOM 877 C CA . GLY A 1 110 ? -2.612 0.046 -0.973 1.00 97.75 110 GLY A CA 1
ATOM 878 C C . GLY A 1 110 ? -2.682 -0.128 0.529 1.00 97.75 110 GLY A C 1
ATOM 879 O O . GLY A 1 110 ? -2.434 0.804 1.287 1.00 97.75 110 GLY A O 1
ATOM 880 N N . ILE A 1 111 ? -2.977 -1.350 0.963 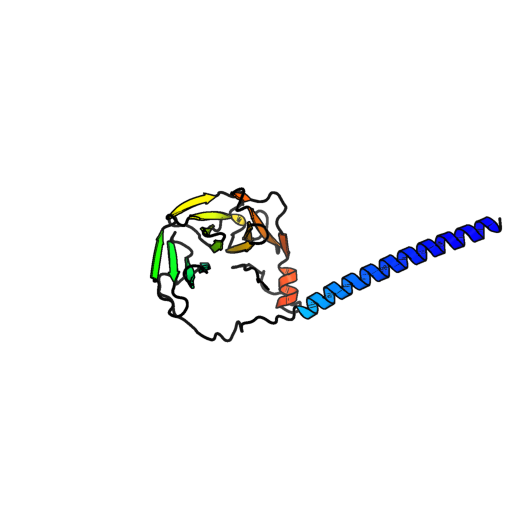1.00 98.62 111 ILE A N 1
ATOM 881 C CA . ILE A 1 111 ? -2.994 -1.761 2.368 1.00 98.62 111 ILE A CA 1
ATOM 882 C C . ILE A 1 111 ? -2.297 -3.111 2.499 1.00 98.62 111 ILE A C 1
ATOM 884 O O . ILE A 1 111 ? -2.492 -3.999 1.671 1.00 98.62 111 ILE A O 1
ATOM 888 N N . ILE A 1 112 ? -1.490 -3.285 3.542 1.00 98.12 112 ILE A N 1
ATOM 889 C CA . ILE A 1 112 ? -0.862 -4.568 3.846 1.00 98.12 112 ILE A CA 1
ATOM 890 C C . ILE A 1 112 ? -0.777 -4.795 5.356 1.00 98.12 112 ILE A C 1
ATOM 892 O O . ILE A 1 112 ? -0.344 -3.922 6.108 1.00 98.12 112 ILE A O 1
ATOM 896 N N . TYR A 1 113 ? -1.170 -5.982 5.813 1.00 97.62 113 TYR A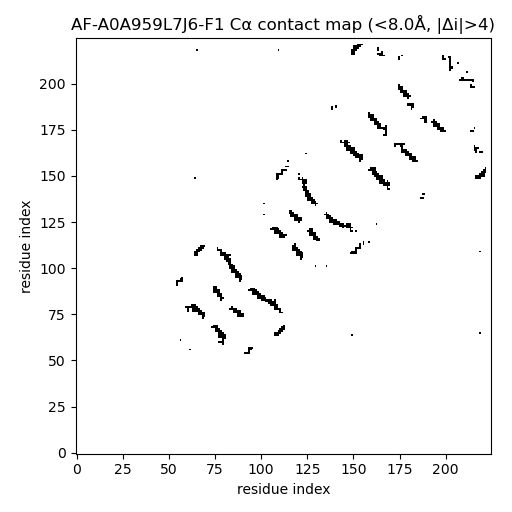 N 1
ATOM 897 C CA . TYR A 1 113 ? -0.821 -6.454 7.147 1.00 97.62 113 TYR A CA 1
ATOM 898 C C . TYR A 1 113 ? 0.641 -6.913 7.151 1.00 97.62 113 TYR A C 1
ATOM 900 O O . TYR A 1 113 ? 1.021 -7.818 6.405 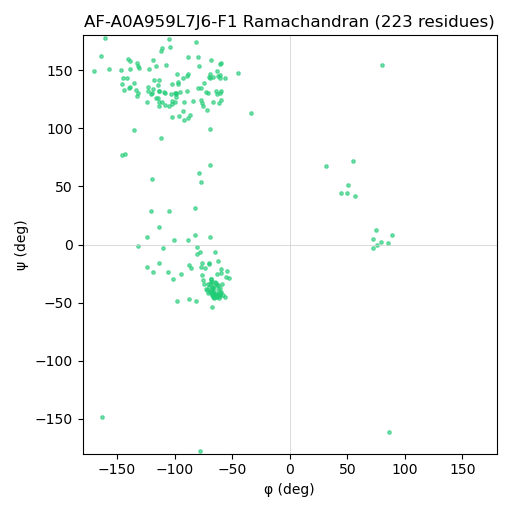1.00 97.62 113 TYR A O 1
ATOM 908 N N . ALA A 1 114 ? 1.469 -6.313 8.001 1.00 96.25 114 ALA A N 1
ATOM 909 C CA . ALA A 1 114 ? 2.875 -6.673 8.129 1.00 96.25 114 ALA A CA 1
ATOM 910 C C . ALA A 1 114 ? 3.339 -6.511 9.573 1.00 96.25 114 ALA A C 1
ATOM 912 O O . ALA A 1 114 ? 2.989 -5.548 10.244 1.00 96.25 114 ALA A O 1
ATOM 913 N N . ASN A 1 115 ? 4.132 -7.462 10.066 1.00 92.88 115 ASN A N 1
ATOM 914 C CA . ASN A 1 115 ? 4.751 -7.392 11.393 1.00 92.88 115 ASN A CA 1
ATOM 915 C C . ASN A 1 115 ? 3.804 -6.927 12.533 1.00 92.88 115 ASN A C 1
ATOM 917 O O . ASN A 1 115 ? 4.181 -6.115 13.372 1.00 92.88 115 ASN A O 1
ATOM 921 N N . LYS A 1 116 ? 2.570 -7.457 12.568 1.00 94.31 116 LYS A N 1
ATOM 922 C CA . LYS A 1 116 ? 1.502 -7.139 13.547 1.00 94.31 116 LYS A CA 1
ATOM 923 C C . LYS A 1 116 ? 0.823 -5.775 13.408 1.00 94.31 116 LYS A C 1
ATOM 925 O O . LYS A 1 116 ? -0.143 -5.530 14.124 1.00 94.31 116 LYS A O 1
ATOM 930 N N . ASN A 1 117 ? 1.267 -4.942 12.478 1.00 97.50 117 ASN A N 1
ATOM 931 C CA . ASN A 1 117 ? 0.666 -3.653 12.173 1.00 97.50 117 ASN A CA 1
ATOM 932 C C . ASN A 1 117 ? 0.007 -3.680 10.789 1.00 97.50 117 ASN A C 1
ATOM 934 O O . ASN A 1 117 ? 0.170 -4.620 10.004 1.00 97.50 117 ASN A O 1
ATOM 938 N N . ILE A 1 118 ? -0.758 -2.634 10.497 1.00 98.56 118 ILE A N 1
ATOM 939 C CA . ILE A 1 118 ? -1.337 -2.401 9.175 1.00 98.56 118 ILE A CA 1
ATOM 940 C C . ILE A 1 118 ? -0.609 -1.211 8.563 1.00 98.56 118 ILE A C 1
ATOM 942 O O . ILE A 1 118 ? -0.475 -0.172 9.206 1.00 98.56 118 ILE A O 1
ATOM 946 N N . TYR A 1 119 ? -0.159 -1.353 7.322 1.00 98.69 119 TYR A N 1
ATOM 947 C CA . TYR A 1 119 ? 0.483 -0.278 6.580 1.00 98.69 119 TYR A CA 1
ATOM 948 C C . TYR A 1 119 ? -0.370 0.128 5.391 1.00 98.69 119 TYR A C 1
ATOM 950 O O . TYR A 1 119 ? -0.899 -0.736 4.695 1.00 98.69 119 TYR A O 1
ATOM 958 N N . ILE A 1 120 ? -0.485 1.435 5.168 1.00 98.81 120 ILE A N 1
ATOM 959 C CA . ILE A 1 120 ? -1.278 2.027 4.092 1.00 98.81 120 ILE A CA 1
ATOM 960 C C . ILE A 1 120 ? -0.377 2.913 3.233 1.00 98.81 120 ILE A C 1
ATOM 962 O O . ILE A 1 120 ? 0.438 3.674 3.760 1.00 98.81 120 ILE A O 1
ATOM 966 N N . LEU A 1 121 ? -0.519 2.804 1.915 1.00 98.75 121 LEU A N 1
ATOM 967 C CA . LEU A 1 121 ? 0.191 3.587 0.911 1.00 98.75 121 LEU A CA 1
ATOM 968 C C . LEU A 1 121 ? -0.702 4.723 0.404 1.00 98.75 121 LEU A C 1
ATOM 970 O O . LEU A 1 121 ? -1.835 4.491 0.006 1.00 98.75 121 LEU A O 1
ATOM 974 N N . GLU A 1 122 ? -0.171 5.942 0.389 1.00 98.62 122 GLU A N 1
ATOM 975 C CA . GLU A 1 122 ? -0.746 7.091 -0.329 1.00 98.62 122 GLU A CA 1
ATOM 976 C C . GLU A 1 122 ? -0.024 7.240 -1.682 1.00 98.62 122 GLU A C 1
ATOM 978 O O . GLU A 1 122 ? 1.186 7.007 -1.754 1.00 98.62 122 GLU A O 1
ATOM 983 N N . SER A 1 123 ? -0.711 7.685 -2.739 1.00 97.94 123 SER A N 1
ATOM 984 C CA . SER A 1 123 ? -0.200 7.751 -4.128 1.00 97.94 123 SER A CA 1
ATOM 985 C C . SER A 1 123 ? 1.111 8.533 -4.292 1.00 97.94 123 SER A C 1
ATOM 987 O O . SER A 1 123 ? 1.898 8.333 -5.224 1.00 97.94 123 SER A O 1
ATOM 989 N N . ASN A 1 124 ? 1.409 9.436 -3.356 1.00 97.81 124 ASN A N 1
ATOM 990 C CA . ASN A 1 124 ? 2.655 10.199 -3.326 1.00 97.81 124 ASN A CA 1
ATOM 991 C C . ASN A 1 124 ? 3.856 9.436 -2.729 1.00 97.81 124 ASN A C 1
ATOM 993 O O . ASN A 1 124 ? 4.967 9.972 -2.720 1.00 97.81 124 ASN A O 1
ATOM 997 N N . GLY A 1 125 ? 3.646 8.203 -2.266 1.00 97.94 125 GLY A N 1
ATOM 998 C CA . GLY A 1 125 ? 4.649 7.337 -1.661 1.00 97.94 125 GLY A CA 1
ATOM 999 C C . GLY A 1 125 ? 4.797 7.507 -0.150 1.00 97.94 125 GLY A C 1
ATOM 1000 O O . GLY A 1 125 ? 5.748 6.965 0.409 1.00 97.94 125 GLY A O 1
ATOM 1001 N N . HIS A 1 126 ? 3.939 8.276 0.528 1.00 98.56 126 HIS A N 1
ATOM 1002 C CA . HIS A 1 126 ? 3.894 8.262 1.990 1.00 98.56 126 HIS A CA 1
ATOM 1003 C C . HIS A 1 126 ? 3.331 6.936 2.500 1.00 98.56 126 HIS A C 1
ATOM 1005 O O . HIS A 1 126 ? 2.435 6.353 1.892 1.00 98.56 126 HIS A O 1
ATOM 1011 N N . ILE A 1 127 ? 3.834 6.511 3.657 1.00 98.75 127 ILE A N 1
ATOM 1012 C CA . ILE A 1 127 ? 3.376 5.307 4.347 1.00 98.75 127 ILE A CA 1
ATOM 1013 C C . ILE A 1 127 ? 2.714 5.708 5.656 1.00 98.75 127 ILE A C 1
ATOM 1015 O O . ILE A 1 127 ? 3.272 6.492 6.425 1.00 98.75 127 ILE A O 1
ATOM 1019 N N . PHE A 1 128 ? 1.539 5.157 5.916 1.00 98.75 128 PHE A N 1
ATOM 1020 C CA . PHE A 1 128 ? 0.902 5.201 7.221 1.00 98.75 128 PHE A CA 1
ATOM 1021 C C . PHE A 1 128 ? 1.085 3.854 7.905 1.00 98.75 128 PHE A C 1
ATOM 1023 O O . PHE A 1 128 ? 0.946 2.817 7.267 1.00 98.75 128 PHE A O 1
ATOM 1030 N N . GLU A 1 129 ? 1.384 3.876 9.194 1.00 98.62 129 GLU A N 1
ATOM 1031 C CA . GLU A 1 129 ? 1.410 2.704 10.061 1.00 98.62 129 GLU A CA 1
ATOM 1032 C C . GLU A 1 129 ? 0.298 2.847 11.087 1.00 98.62 129 GLU A C 1
ATOM 1034 O O . GLU A 1 129 ? 0.282 3.808 11.856 1.00 98.62 129 GLU A O 1
ATOM 1039 N N . TYR A 1 130 ? -0.625 1.896 11.074 1.00 98.50 130 TYR A N 1
ATOM 1040 C CA . TYR A 1 130 ? -1.696 1.752 12.041 1.00 98.50 130 TYR A CA 1
ATOM 1041 C C . TYR A 1 130 ? -1.317 0.635 13.016 1.00 98.50 130 TYR A C 1
ATOM 1043 O O . TYR A 1 130 ? -1.268 -0.547 12.657 1.00 98.50 130 TYR A O 1
ATOM 1051 N N . GLU A 1 131 ? -1.016 1.026 14.250 1.00 97.00 131 GLU A N 1
ATOM 1052 C CA . GLU A 1 131 ? -0.586 0.128 15.317 1.00 97.00 131 GLU A CA 1
ATOM 1053 C C . GLU A 1 131 ? -1.772 -0.600 15.958 1.00 97.00 131 GLU A C 1
ATOM 1055 O O . GLU A 1 131 ? -2.927 -0.174 15.892 1.00 97.00 131 GLU A O 1
ATOM 1060 N N . THR A 1 132 ? -1.486 -1.702 16.651 1.00 92.25 132 THR A N 1
ATOM 1061 C CA . THR A 1 132 ? -2.509 -2.513 17.331 1.00 92.25 132 THR A CA 1
ATOM 1062 C C . THR A 1 132 ? -3.306 -1.754 18.395 1.00 92.25 132 THR A C 1
ATOM 1064 O O . THR A 1 132 ? -4.423 -2.155 18.713 1.00 92.25 132 THR A O 1
ATOM 1067 N N . ASP A 1 133 ? -2.745 -0.683 18.966 1.00 93.56 133 ASP A N 1
ATOM 1068 C CA . ASP A 1 133 ? -3.415 0.167 19.959 1.00 93.56 133 ASP A CA 1
ATOM 1069 C C . ASP A 1 133 ? -4.229 1.316 19.330 1.00 93.56 133 ASP A C 1
ATOM 1071 O O . ASP A 1 133 ? -4.801 2.136 20.050 1.00 93.56 133 ASP A O 1
ATOM 1075 N N . GLY A 1 134 ? -4.302 1.365 17.994 1.00 94.50 134 GLY A N 1
ATOM 1076 C CA . 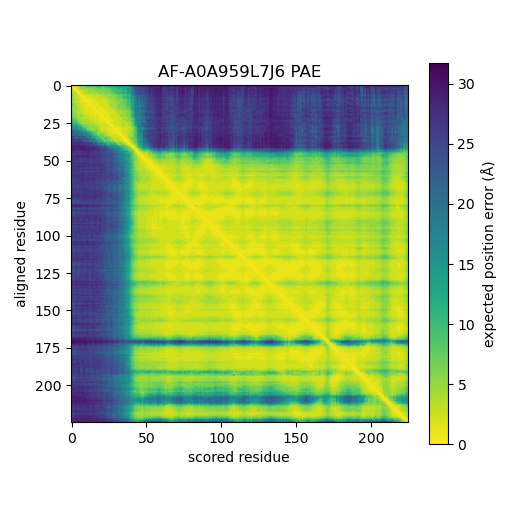GLY A 1 134 ? -5.032 2.372 17.229 1.00 94.50 134 GLY A CA 1
ATOM 1077 C C . GLY A 1 134 ? -4.251 3.657 16.958 1.00 94.50 134 GLY A C 1
ATOM 1078 O O . GLY A 1 134 ? -4.798 4.571 16.342 1.00 94.50 134 GLY A O 1
ATOM 1079 N N . LYS A 1 135 ? -2.987 3.765 17.392 1.00 97.94 135 LYS A N 1
ATOM 1080 C CA . LYS A 1 135 ? -2.138 4.901 17.014 1.00 97.94 135 LYS A CA 1
ATOM 1081 C C . LYS A 1 135 ? -1.765 4.837 15.541 1.00 97.94 135 LYS A C 1
ATOM 1083 O O . LYS A 1 135 ? -1.487 3.768 15.003 1.00 97.94 135 LYS A O 1
ATOM 1088 N N . VAL A 1 136 ? -1.689 6.014 14.923 1.00 98.56 136 VAL A N 1
ATOM 1089 C CA . VAL A 1 136 ? -1.284 6.157 13.525 1.00 98.56 136 VAL A CA 1
ATOM 1090 C C . VAL A 1 136 ? -0.038 7.017 13.413 1.00 98.56 136 VAL A C 1
ATOM 1092 O O . VAL A 1 136 ? 0.019 8.130 13.943 1.00 98.56 136 VAL A O 1
ATOM 1095 N N . LYS A 1 137 ? 0.955 6.516 12.681 1.00 98.50 137 LYS A N 1
ATOM 1096 C CA . LYS A 1 137 ? 2.161 7.254 12.299 1.00 98.50 137 LYS A CA 1
ATOM 1097 C C . LYS A 1 137 ? 2.183 7.457 10.791 1.00 98.50 137 LYS A C 1
ATOM 1099 O O . LYS A 1 137 ? 1.824 6.557 10.043 1.00 98.50 137 LYS A O 1
ATOM 1104 N N . LYS A 1 138 ? 2.629 8.634 10.340 1.00 98.50 138 LYS A N 1
ATOM 1105 C CA . LYS A 1 138 ? 2.832 8.948 8.917 1.00 98.50 138 LYS A CA 1
ATOM 1106 C C . LYS A 1 138 ? 4.316 9.150 8.634 1.00 98.50 138 LYS A C 1
ATOM 1108 O O . LYS A 1 138 ? 4.938 10.052 9.194 1.00 98.50 138 LYS A O 1
ATOM 1113 N N . TYR A 1 139 ? 4.849 8.371 7.704 1.00 98.56 139 TYR A N 1
ATOM 1114 C CA . TYR A 1 139 ? 6.226 8.438 7.238 1.00 98.56 139 TYR A CA 1
ATOM 1115 C C . TYR A 1 139 ? 6.282 9.103 5.864 1.00 98.56 139 TYR A C 1
ATOM 1117 O O . TYR A 1 139 ? 5.703 8.629 4.884 1.00 98.56 139 TYR A O 1
ATOM 1125 N N . LYS A 1 140 ? 6.997 10.231 5.787 1.00 98.06 140 LYS A N 1
ATOM 1126 C CA . LYS A 1 140 ? 7.261 10.917 4.520 1.00 98.06 140 LYS A CA 1
ATOM 1127 C C . LYS A 1 140 ? 8.531 10.357 3.891 1.00 98.06 140 LYS A C 1
ATOM 1129 O O . LYS A 1 140 ? 9.622 10.640 4.369 1.00 98.06 140 LYS A O 1
ATOM 1134 N N . THR A 1 141 ? 8.392 9.613 2.800 1.00 96.44 141 THR A N 1
ATOM 1135 C CA . THR A 1 141 ? 9.516 8.940 2.122 1.00 96.44 141 THR A CA 1
ATOM 1136 C C . THR A 1 141 ? 10.389 9.874 1.283 1.00 96.44 141 THR A C 1
ATOM 1138 O O . THR A 1 141 ? 11.484 9.500 0.879 1.00 96.44 141 THR A O 1
ATOM 1141 N N . GLY A 1 142 ? 9.915 11.088 0.974 1.00 95.62 142 GLY A N 1
ATOM 1142 C CA . GLY A 1 142 ? 10.615 12.029 0.087 1.00 95.62 142 GLY A CA 1
ATOM 1143 C C . GLY A 1 142 ? 10.524 11.675 -1.404 1.00 95.62 142 GLY A C 1
ATOM 1144 O O . GLY A 1 142 ? 11.028 12.427 -2.250 1.00 95.62 142 GLY A O 1
ATOM 1145 N N . LEU A 1 143 ? 9.841 10.574 -1.736 1.00 95.88 143 LEU A N 1
ATOM 1146 C CA . LEU A 1 143 ? 9.510 10.193 -3.102 1.00 95.88 143 LEU A CA 1
ATOM 1147 C C . LEU A 1 143 ? 8.643 11.268 -3.771 1.00 95.88 143 LEU A C 1
ATOM 1149 O O . LEU A 1 143 ? 7.987 12.095 -3.135 1.00 95.88 143 LEU A O 1
ATOM 1153 N N . LYS A 1 144 ? 8.699 11.317 -5.102 1.00 95.31 144 LYS A N 1
ATOM 1154 C CA . LYS A 1 144 ? 7.975 12.327 -5.879 1.00 95.31 144 LYS A CA 1
ATOM 1155 C C . LYS A 1 144 ? 6.583 11.818 -6.227 1.00 95.31 144 LYS A C 1
ATOM 1157 O O . LYS A 1 144 ? 6.469 10.749 -6.814 1.00 95.31 144 LYS A O 1
ATOM 1162 N N . LYS A 1 145 ? 5.558 12.652 -6.009 1.00 95.94 145 LYS A N 1
ATOM 1163 C CA . LYS A 1 145 ? 4.162 12.341 -6.369 1.00 95.94 145 LYS A CA 1
ATOM 1164 C C . LYS A 1 145 ? 3.981 11.909 -7.830 1.00 95.94 145 LYS A C 1
ATOM 1166 O O . LYS A 1 145 ? 3.116 11.105 -8.123 1.00 95.94 145 LYS A O 1
ATOM 1171 N N . SER A 1 146 ? 4.833 12.368 -8.750 1.00 95.31 146 SER A N 1
ATOM 1172 C CA . SER A 1 146 ? 4.776 11.966 -10.164 1.00 95.31 146 SER A CA 1
ATOM 1173 C C . SER A 1 146 ? 5.074 10.482 -10.432 1.00 95.31 146 SER A C 1
ATOM 1175 O O . SER A 1 146 ? 4.997 10.056 -11.584 1.00 95.31 146 SER A O 1
ATOM 1177 N N . PHE A 1 147 ? 5.484 9.709 -9.421 1.00 95.75 147 PHE A N 1
ATOM 1178 C CA . PHE A 1 147 ? 5.568 8.254 -9.525 1.00 95.75 147 PHE A CA 1
ATOM 1179 C C . PHE A 1 147 ? 4.210 7.566 -9.447 1.00 95.75 147 PHE A C 1
ATOM 1181 O O . PHE A 1 147 ? 4.102 6.514 -10.072 1.00 95.75 147 PHE A O 1
ATOM 1188 N N . ASP A 1 148 ? 3.213 8.171 -8.790 1.00 96.75 148 ASP A N 1
ATOM 1189 C CA . ASP A 1 148 ? 1.844 7.645 -8.717 1.00 96.75 148 ASP A CA 1
ATOM 1190 C C . ASP A 1 148 ? 1.850 6.206 -8.171 1.00 96.75 148 ASP A C 1
ATOM 1192 O O . ASP A 1 148 ? 1.832 5.241 -8.923 1.00 96.75 148 ASP A O 1
ATOM 1196 N N . PHE A 1 149 ? 2.116 6.028 -6.882 1.00 97.81 149 PHE A N 1
ATOM 1197 C CA . PHE A 1 149 ? 2.330 4.696 -6.313 1.00 97.81 149 PHE A CA 1
ATOM 1198 C C . PHE A 1 149 ? 1.011 3.955 -6.114 1.00 97.81 149 PHE A C 1
ATOM 1200 O O . PHE A 1 149 ? 0.172 4.451 -5.382 1.00 97.81 149 PHE A O 1
ATOM 1207 N N . GLU A 1 150 ? 0.894 2.752 -6.686 1.00 96.88 150 GLU A N 1
ATOM 1208 C CA . GLU A 1 150 ? -0.300 1.897 -6.537 1.00 96.88 150 GLU A CA 1
ATOM 1209 C C . GLU A 1 150 ? -0.001 0.497 -5.988 1.00 96.88 150 GLU A C 1
ATOM 1211 O O . GLU A 1 150 ? -0.871 -0.195 -5.481 1.00 96.88 150 GLU A O 1
ATOM 1216 N N . GLY A 1 151 ? 1.245 0.028 -6.065 1.00 96.69 151 GLY A N 1
ATOM 1217 C CA . GLY A 1 151 ? 1.587 -1.278 -5.504 1.00 96.69 151 GLY A CA 1
ATOM 1218 C C . GLY A 1 151 ? 2.155 -1.160 -4.099 1.00 96.69 151 GLY A C 1
ATOM 1219 O O . GLY A 1 151 ? 3.134 -0.440 -3.914 1.00 96.69 151 GLY A O 1
ATOM 1220 N N . LEU A 1 152 ? 1.642 -1.951 -3.154 1.00 98.12 152 LEU A N 1
ATOM 1221 C CA . LEU A 1 152 ? 2.247 -2.167 -1.839 1.00 98.12 152 LEU A CA 1
ATOM 1222 C C . LEU A 1 152 ? 2.297 -3.663 -1.492 1.00 98.12 152 LEU A C 1
ATOM 1224 O O . LEU A 1 152 ? 1.270 -4.331 -1.499 1.00 98.12 152 LEU A O 1
ATOM 1228 N N . THR A 1 153 ? 3.470 -4.181 -1.120 1.00 97.44 153 THR A N 1
ATOM 1229 C CA . THR A 1 153 ? 3.605 -5.536 -0.551 1.00 97.44 153 THR A CA 1
ATOM 1230 C C . THR A 1 153 ? 4.619 -5.573 0.586 1.00 97.44 153 THR A C 1
ATOM 1232 O O . THR A 1 153 ? 5.502 -4.721 0.677 1.00 97.44 153 THR A O 1
ATOM 1235 N N . TYR A 1 154 ? 4.522 -6.595 1.436 1.00 97.12 154 TYR A N 1
ATOM 1236 C CA . TYR A 1 154 ? 5.481 -6.866 2.501 1.00 97.12 154 TYR A CA 1
ATOM 1237 C C . TYR A 1 154 ? 6.520 -7.913 2.081 1.00 97.12 154 TYR A C 1
ATOM 1239 O O . TYR A 1 154 ? 6.195 -8.931 1.468 1.00 97.12 154 TYR A O 1
ATOM 1247 N N . LEU A 1 155 ? 7.775 -7.662 2.444 1.00 95.56 155 LEU A N 1
ATOM 1248 C CA . LEU A 1 155 ? 8.919 -8.552 2.304 1.00 95.56 155 LEU A CA 1
ATOM 1249 C C . LEU A 1 155 ? 9.379 -8.988 3.710 1.00 95.56 155 LEU A C 1
ATOM 1251 O O . LEU A 1 155 ? 10.186 -8.289 4.331 1.00 95.56 155 LEU A O 1
ATOM 1255 N N . PRO A 1 156 ? 8.874 -10.118 4.247 1.00 93.12 156 PRO A N 1
ATOM 1256 C CA . PRO A 1 156 ? 9.194 -10.552 5.610 1.00 93.12 156 PRO A CA 1
ATOM 1257 C C . PRO A 1 156 ? 10.672 -10.897 5.817 1.00 93.12 156 PRO A C 1
ATOM 1259 O O . PRO A 1 156 ? 11.207 -10.616 6.884 1.00 93.12 156 PRO A O 1
ATOM 1262 N N . ASP A 1 157 ? 11.348 -11.429 4.797 1.00 92.88 157 ASP A N 1
ATOM 1263 C CA . ASP A 1 157 ? 12.734 -11.916 4.894 1.00 92.88 157 ASP A CA 1
ATOM 1264 C C . ASP A 1 157 ? 13.733 -10.800 5.242 1.00 92.88 157 ASP A C 1
ATOM 1266 O O . ASP A 1 157 ? 14.790 -11.058 5.813 1.00 92.88 157 ASP A O 1
ATOM 1270 N N . CYS A 1 158 ? 13.391 -9.554 4.913 1.00 92.94 158 CYS A N 1
ATOM 1271 C CA . CYS A 1 158 ? 14.194 -8.369 5.201 1.00 92.94 158 CYS A CA 1
ATOM 1272 C C . CYS A 1 158 ? 13.436 -7.297 5.998 1.00 92.94 158 CYS A C 1
ATOM 1274 O O . CYS A 1 158 ? 13.975 -6.217 6.220 1.00 92.94 158 CYS A O 1
ATOM 1276 N N . ASN A 1 159 ? 12.210 -7.591 6.443 1.00 96.12 159 ASN A N 1
ATOM 1277 C CA . ASN A 1 159 ? 11.319 -6.661 7.134 1.00 96.12 159 ASN A CA 1
ATOM 1278 C C . ASN A 1 159 ? 11.138 -5.317 6.395 1.00 96.12 159 ASN A C 1
ATOM 1280 O O . ASN A 1 159 ? 11.309 -4.239 6.968 1.00 96.12 159 ASN A O 1
ATOM 1284 N N . ARG A 1 160 ? 10.800 -5.388 5.101 1.00 97.62 160 ARG A N 1
ATOM 1285 C CA . ARG A 1 160 ? 10.620 -4.210 4.235 1.00 97.62 160 ARG A CA 1
ATOM 1286 C C . ARG A 1 160 ? 9.233 -4.159 3.625 1.00 97.62 160 ARG A C 1
ATOM 1288 O O . ARG A 1 160 ? 8.642 -5.193 3.331 1.00 97.62 160 ARG A O 1
ATOM 1295 N N . LEU A 1 161 ? 8.747 -2.958 3.351 1.00 98.19 161 LEU A N 1
ATOM 1296 C CA . LEU A 1 161 ? 7.683 -2.754 2.372 1.00 98.19 161 LEU A CA 1
ATOM 1297 C C . LEU A 1 161 ? 8.308 -2.535 0.998 1.00 98.19 161 LEU A C 1
ATOM 1299 O O . LEU A 1 161 ? 9.357 -1.903 0.888 1.00 98.19 161 LEU A O 1
ATOM 1303 N N . MET A 1 162 ? 7.652 -3.025 -0.046 1.00 97.94 162 MET A N 1
ATOM 1304 C CA . MET A 1 162 ? 7.995 -2.731 -1.432 1.00 97.94 162 MET A CA 1
ATOM 1305 C C . MET A 1 162 ? 6.845 -1.973 -2.089 1.00 97.94 162 MET A C 1
ATOM 1307 O O . MET A 1 162 ? 5.700 -2.426 -2.059 1.00 97.94 162 MET A O 1
ATOM 1311 N N . LEU A 1 163 ? 7.171 -0.814 -2.660 1.00 97.94 163 LEU A N 1
ATOM 1312 C CA . LEU A 1 163 ? 6.240 0.126 -3.272 1.00 97.94 163 LEU A CA 1
ATOM 1313 C C . LEU A 1 163 ? 6.458 0.139 -4.786 1.00 97.94 163 LEU A C 1
ATOM 1315 O O . LEU A 1 163 ? 7.564 0.453 -5.229 1.00 97.94 163 LEU A O 1
ATOM 1319 N N . ALA A 1 164 ? 5.430 -0.145 -5.583 1.00 97.25 164 ALA A N 1
ATOM 1320 C CA . ALA A 1 164 ? 5.512 -0.120 -7.043 1.00 97.25 164 ALA A CA 1
ATOM 1321 C C . ALA A 1 164 ? 4.862 1.144 -7.618 1.00 97.25 164 ALA A C 1
ATOM 1323 O O . ALA A 1 164 ? 3.721 1.480 -7.300 1.00 97.25 164 ALA A O 1
ATOM 1324 N N . SER A 1 165 ? 5.591 1.841 -8.489 1.00 96.25 165 SER A N 1
ATOM 1325 C CA . SER A 1 165 ? 5.082 3.027 -9.175 1.00 96.25 165 SER A CA 1
ATOM 1326 C C . SER A 1 165 ? 4.185 2.643 -10.359 1.00 96.25 165 SER A C 1
ATOM 1328 O O . SER A 1 165 ? 4.580 1.817 -11.184 1.00 96.25 165 SER A O 1
ATOM 1330 N N . LYS A 1 166 ? 3.021 3.285 -10.512 1.00 94.56 166 LYS A N 1
ATOM 1331 C CA . LYS A 1 166 ? 2.183 3.210 -11.724 1.00 94.56 166 LYS A CA 1
ATOM 1332 C C . LYS A 1 166 ? 2.759 4.025 -12.865 1.00 94.56 166 LYS A C 1
ATOM 1334 O O . LYS A 1 166 ? 2.592 3.670 -14.033 1.00 94.56 166 LYS A O 1
ATOM 1339 N N . SER A 1 167 ? 3.452 5.111 -12.537 1.00 94.00 167 SER A N 1
ATOM 1340 C CA . SER A 1 167 ? 4.051 6.037 -13.491 1.00 94.00 167 SER A CA 1
ATOM 1341 C C . SER A 1 167 ? 5.580 5.976 -13.464 1.00 94.00 167 SER A C 1
ATOM 1343 O O . SER A 1 167 ? 6.206 5.407 -12.569 1.00 94.00 167 SER A O 1
ATOM 1345 N N . SER A 1 168 ? 6.222 6.561 -14.478 1.00 91.12 168 SER A N 1
ATOM 1346 C CA . SER A 1 168 ? 7.687 6.569 -14.599 1.00 91.12 168 SER A CA 1
ATOM 1347 C C . SER A 1 168 ? 8.396 7.582 -13.690 1.00 91.12 168 SER A C 1
ATOM 1349 O O . SER A 1 168 ? 9.629 7.595 -13.634 1.00 91.12 168 SER A O 1
ATOM 1351 N N . GLY A 1 169 ? 7.645 8.438 -12.990 1.00 90.00 169 GLY A N 1
ATOM 1352 C CA . GLY A 1 169 ? 8.196 9.500 -12.156 1.00 90.00 169 GLY A CA 1
ATOM 1353 C C . GLY A 1 169 ? 8.500 10.799 -12.907 1.00 90.00 169 GLY A C 1
ATOM 1354 O O . GLY A 1 169 ? 7.953 11.050 -13.980 1.00 90.00 169 GLY A O 1
ATOM 1355 N N . PRO A 1 170 ? 9.349 11.670 -12.324 1.00 84.19 170 PRO A N 1
ATOM 1356 C CA . PRO A 1 170 ? 9.754 12.931 -12.942 1.00 84.19 170 PRO A CA 1
ATOM 1357 C C . PRO A 1 170 ? 10.511 12.705 -14.259 1.00 84.19 170 PRO A C 1
ATOM 1359 O O . PRO A 1 170 ? 11.349 11.807 -14.332 1.00 84.19 170 PRO A O 1
ATOM 1362 N N . LYS A 1 171 ? 10.318 13.612 -15.230 1.00 67.88 171 LYS A N 1
ATOM 1363 C CA . LYS A 1 171 ? 10.804 13.550 -16.630 1.00 67.88 171 LYS A CA 1
ATOM 1364 C C . LYS A 1 171 ? 9.923 12.655 -17.524 1.00 67.88 171 LYS A C 1
ATOM 1366 O O . LYS A 1 171 ? 9.163 11.829 -17.042 1.00 67.88 171 LYS A O 1
ATOM 1371 N N . THR A 1 172 ? 9.938 12.941 -18.829 1.00 64.12 172 THR A N 1
ATOM 1372 C CA . THR A 1 172 ? 8.955 12.509 -19.847 1.00 64.12 172 THR A CA 1
ATOM 1373 C C . THR A 1 172 ? 8.546 11.036 -19.781 1.00 64.12 172 THR A C 1
ATOM 1375 O O . THR A 1 172 ? 9.378 10.182 -19.483 1.00 64.12 172 THR A O 1
ATOM 1378 N N . LYS A 1 173 ? 7.280 10.763 -20.153 1.00 70.81 173 LYS A N 1
ATOM 1379 C CA . LYS A 1 173 ? 6.646 9.433 -20.236 1.00 70.81 173 LYS A CA 1
ATOM 1380 C C . LYS A 1 173 ? 7.646 8.355 -20.665 1.00 70.81 173 LYS A C 1
ATOM 1382 O O . LYS A 1 173 ? 8.121 8.366 -21.800 1.00 70.81 173 LYS A O 1
ATOM 1387 N N . SER A 1 174 ? 7.936 7.428 -19.757 1.00 83.31 174 SER A N 1
ATOM 1388 C CA . SER A 1 174 ? 8.821 6.295 -20.010 1.00 83.31 174 SER A CA 1
ATOM 1389 C C . SER A 1 174 ? 8.081 4.965 -19.849 1.00 83.31 174 SER A C 1
ATOM 1391 O O . SER A 1 174 ? 7.044 4.865 -19.191 1.00 83.31 174 SER A O 1
ATOM 1393 N N . HIS A 1 175 ? 8.647 3.931 -20.461 1.00 86.81 175 HIS A N 1
ATOM 1394 C CA . HIS A 1 175 ? 8.238 2.534 -20.325 1.00 86.81 175 HIS A CA 1
ATOM 1395 C C . HIS A 1 175 ? 8.819 1.883 -19.064 1.00 86.81 175 HIS A C 1
ATOM 1397 O O . HIS A 1 175 ? 8.721 0.679 -18.914 1.00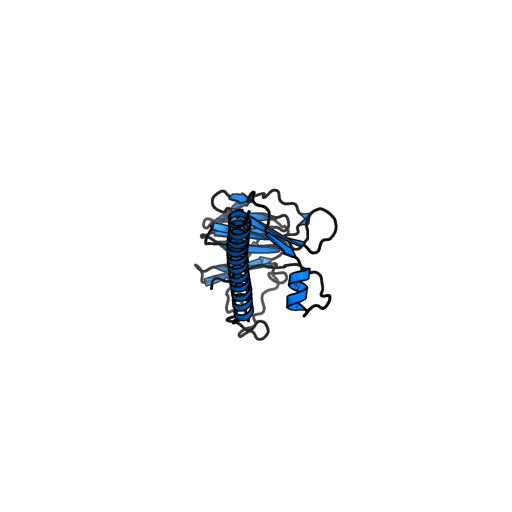 86.81 175 HIS A O 1
ATOM 1403 N N . LEU A 1 176 ? 9.451 2.653 -18.179 1.00 90.62 176 LEU A N 1
ATOM 1404 C CA . LEU A 1 176 ? 10.030 2.134 -16.946 1.00 90.62 176 LEU A CA 1
ATOM 1405 C C . LEU A 1 176 ? 9.069 2.350 -15.775 1.00 90.62 176 LEU A C 1
ATOM 1407 O O . LEU A 1 176 ? 8.453 3.417 -15.668 1.00 90.62 176 LEU A O 1
ATOM 1411 N N . ARG A 1 177 ? 8.972 1.354 -14.898 1.00 93.50 177 ARG A N 1
ATOM 1412 C CA . ARG A 1 177 ? 8.383 1.444 -13.555 1.00 93.50 177 ARG A CA 1
ATOM 1413 C C . ARG A 1 177 ? 9.457 1.178 -12.523 1.00 93.50 177 ARG A C 1
ATOM 1415 O O . ARG A 1 177 ? 10.471 0.551 -12.828 1.00 93.50 177 ARG A O 1
ATOM 1422 N N . LYS A 1 178 ? 9.264 1.720 -11.329 1.00 95.06 178 LYS A N 1
ATOM 1423 C CA . LYS A 1 178 ? 10.248 1.650 -10.256 1.00 95.06 178 LYS A CA 1
ATOM 1424 C C . LYS A 1 178 ? 9.612 1.020 -9.036 1.00 95.06 178 LYS A C 1
ATOM 1426 O O . LYS A 1 178 ? 8.512 1.411 -8.650 1.00 95.06 178 LYS A O 1
ATOM 1431 N N . LEU A 1 179 ? 10.317 0.062 -8.453 1.00 96.44 179 LEU A N 1
ATOM 1432 C CA . LEU A 1 179 ? 9.959 -0.535 -7.183 1.00 96.44 179 LEU A CA 1
ATOM 1433 C C . LEU A 1 179 ? 10.968 -0.041 -6.152 1.00 96.44 179 LEU A C 1
ATOM 1435 O O . LEU A 1 179 ? 12.173 -0.227 -6.319 1.00 96.44 179 LEU A O 1
ATOM 1439 N N . PHE A 1 180 ? 10.468 0.632 -5.127 1.00 97.44 180 PHE A N 1
ATOM 1440 C CA . PHE A 1 180 ? 11.270 1.148 -4.025 1.00 97.44 180 PHE A CA 1
ATOM 1441 C C . PHE A 1 180 ? 11.014 0.312 -2.784 1.00 97.44 180 PHE A C 1
ATOM 1443 O O . PHE A 1 180 ? 9.934 -0.259 -2.634 1.00 97.44 180 PHE A O 1
ATOM 1450 N N . THR A 1 181 ? 11.977 0.283 -1.876 1.00 97.75 181 THR A N 1
ATOM 1451 C CA . THR A 1 181 ? 11.860 -0.439 -0.615 1.00 97.75 181 THR A CA 1
ATOM 1452 C C . THR A 1 181 ? 11.939 0.514 0.571 1.00 97.75 181 THR A C 1
ATOM 1454 O O . THR A 1 181 ? 12.663 1.510 0.554 1.00 97.75 181 THR A O 1
ATOM 1457 N N . PHE A 1 182 ? 11.133 0.232 1.590 1.00 98.25 182 PHE A N 1
ATOM 1458 C CA . PHE A 1 182 ? 11.040 1.000 2.827 1.00 98.25 182 PHE A CA 1
ATOM 1459 C C . PHE A 1 182 ? 11.300 0.071 4.013 1.00 98.25 182 PHE A C 1
ATOM 1461 O O . PHE A 1 182 ? 10.619 -0.944 4.173 1.00 98.25 182 PHE A O 1
ATOM 1468 N N . ASP A 1 183 ? 12.298 0.409 4.823 1.00 97.75 183 ASP A N 1
ATOM 1469 C CA . ASP A 1 183 ? 12.734 -0.353 5.990 1.00 97.75 183 ASP A CA 1
ATOM 1470 C C . ASP A 1 183 ? 11.749 -0.169 7.150 1.00 97.75 183 ASP A C 1
ATOM 1472 O O . ASP A 1 183 ? 11.584 0.947 7.643 1.00 97.75 183 ASP A O 1
ATOM 1476 N N . LEU A 1 184 ? 11.114 -1.243 7.630 1.00 97.62 184 LEU A N 1
ATOM 1477 C CA . LEU A 1 184 ? 10.197 -1.164 8.778 1.00 97.62 184 LEU A CA 1
ATOM 1478 C C . LEU A 1 184 ? 10.911 -1.141 10.137 1.00 97.62 184 LEU A C 1
ATOM 1480 O O . LEU A 1 184 ? 10.278 -0.939 11.165 1.00 97.62 184 LEU A O 1
ATOM 1484 N N . THR A 1 185 ? 12.221 -1.365 10.172 1.00 95.88 185 THR A N 1
ATOM 1485 C CA . THR A 1 185 ? 13.025 -1.275 11.396 1.00 95.88 185 THR A CA 1
ATOM 1486 C C . THR A 1 185 ? 13.515 0.155 11.600 1.00 95.88 185 THR A C 1
ATOM 1488 O O . THR A 1 185 ? 13.411 0.701 12.697 1.00 95.88 185 THR A O 1
ATOM 1491 N N . GLN A 1 186 ? 14.046 0.768 10.539 1.00 96.38 186 GLN A N 1
ATOM 1492 C CA . GLN A 1 186 ? 14.545 2.148 10.564 1.00 96.38 186 GLN A CA 1
ATOM 1493 C C . GLN A 1 186 ? 13.453 3.185 10.266 1.00 96.38 186 GLN A C 1
ATOM 1495 O O . GLN A 1 186 ? 13.625 4.359 10.586 1.00 96.38 186 GLN A O 1
ATOM 1500 N N . HIS A 1 187 ? 12.324 2.761 9.688 1.00 96.88 187 HIS A N 1
ATOM 1501 C CA . HIS A 1 187 ? 11.256 3.624 9.175 1.00 96.88 187 HIS A CA 1
ATOM 1502 C C . HIS A 1 187 ? 11.752 4.638 8.134 1.00 96.88 187 HIS A C 1
ATOM 1504 O O . HIS A 1 187 ? 11.355 5.808 8.127 1.00 96.88 187 HIS A O 1
ATOM 1510 N N . THR A 1 188 ? 12.627 4.182 7.240 1.00 97.25 188 THR A N 1
ATOM 1511 C CA . THR A 1 188 ? 13.245 4.997 6.191 1.00 97.25 188 THR A CA 1
ATOM 1512 C C . THR A 1 188 ? 13.150 4.317 4.836 1.00 97.25 188 THR A C 1
ATOM 1514 O O . THR A 1 188 ? 13.133 3.094 4.732 1.00 97.25 188 THR A O 1
ATOM 1517 N N . LEU A 1 189 ? 13.114 5.122 3.776 1.00 97.25 189 LEU A N 1
ATOM 1518 C CA . LEU A 1 189 ? 13.309 4.622 2.420 1.00 97.25 189 LEU A CA 1
ATOM 1519 C C . LEU A 1 189 ? 14.753 4.128 2.258 1.00 97.25 189 LEU A C 1
ATOM 1521 O O . LEU A 1 189 ? 15.667 4.756 2.794 1.00 97.25 189 LEU A O 1
ATOM 1525 N N . ASP A 1 190 ? 14.954 3.059 1.496 1.00 94.75 190 ASP A N 1
ATOM 1526 C CA . ASP A 1 190 ? 16.299 2.589 1.179 1.00 94.75 190 ASP A CA 1
ATOM 1527 C C . ASP A 1 190 ? 17.046 3.543 0.252 1.00 94.75 190 ASP A C 1
ATOM 1529 O O . ASP A 1 190 ? 16.476 4.139 -0.664 1.00 94.75 190 ASP A O 1
ATOM 1533 N N . GLU A 1 191 ? 18.352 3.665 0.497 1.00 88.31 191 GLU A N 1
ATOM 1534 C CA . GLU A 1 191 ? 19.262 4.459 -0.336 1.00 88.31 191 GLU A CA 1
ATOM 1535 C C . GLU A 1 191 ? 19.640 3.740 -1.636 1.00 88.31 191 GLU A C 1
ATOM 1537 O O . GLU A 1 191 ? 20.084 4.377 -2.596 1.00 88.31 191 GLU A O 1
ATOM 1542 N N . GLU A 1 192 ? 19.468 2.416 -1.676 1.00 85.50 192 GLU A N 1
ATOM 1543 C CA . GLU A 1 192 ? 19.723 1.618 -2.867 1.00 85.50 192 GLU A CA 1
ATOM 1544 C C . GLU A 1 192 ? 18.830 2.061 -4.036 1.00 85.50 192 GLU A C 1
ATOM 1546 O O . GLU A 1 192 ? 17.683 2.484 -3.848 1.00 85.50 192 GLU A O 1
ATOM 1551 N N . PRO A 1 193 ? 19.341 1.991 -5.278 1.00 83.94 193 PRO A N 1
ATOM 1552 C CA . PRO A 1 193 ? 18.541 2.346 -6.434 1.00 83.94 193 PRO A CA 1
ATOM 1553 C C . PRO A 1 193 ? 17.307 1.436 -6.522 1.00 83.94 193 PRO A C 1
ATOM 1555 O O . PRO A 1 193 ? 17.402 0.236 -6.264 1.00 83.94 193 PRO A O 1
ATOM 1558 N N . PRO A 1 194 ? 16.154 1.975 -6.950 1.00 88.94 194 PRO A N 1
ATOM 1559 C CA . PRO A 1 194 ? 14.956 1.168 -7.100 1.00 88.94 194 PRO A CA 1
ATOM 1560 C C . PRO A 1 194 ? 15.159 0.083 -8.154 1.00 88.94 194 PRO A C 1
ATOM 1562 O O . PRO A 1 194 ? 15.826 0.302 -9.172 1.00 88.94 194 PRO A O 1
ATOM 1565 N N . ILE A 1 195 ? 14.485 -1.047 -7.962 1.00 93.06 195 ILE A N 1
ATOM 1566 C CA . ILE A 1 195 ? 14.373 -2.073 -8.996 1.00 93.06 195 ILE A CA 1
ATOM 1567 C C . ILE A 1 195 ? 13.605 -1.463 -10.170 1.00 93.06 195 ILE A C 1
ATOM 1569 O O . ILE A 1 195 ? 12.563 -0.824 -9.994 1.00 93.06 195 ILE A O 1
ATOM 1573 N N . ILE A 1 196 ? 14.133 -1.641 -11.379 1.00 91.75 196 ILE A N 1
ATOM 1574 C CA . ILE A 1 196 ? 13.543 -1.100 -12.600 1.00 91.75 196 ILE A CA 1
ATOM 1575 C C . ILE A 1 196 ? 12.821 -2.213 -13.346 1.00 91.75 196 ILE A C 1
ATOM 1577 O O . ILE A 1 196 ? 13.429 -3.207 -13.732 1.00 91.75 196 ILE A O 1
ATOM 1581 N N . LEU A 1 197 ? 11.534 -2.002 -13.599 1.00 89.69 197 LEU A N 1
ATOM 1582 C CA . LEU A 1 197 ? 10.728 -2.853 -14.460 1.00 89.69 197 LEU A CA 1
ATOM 1583 C C . LEU A 1 197 ? 10.558 -2.182 -15.826 1.00 89.69 197 LEU A C 1
ATOM 1585 O O . LEU A 1 197 ? 10.011 -1.079 -15.916 1.00 89.69 197 LEU A O 1
ATOM 1589 N N . ASP A 1 198 ? 11.000 -2.849 -16.891 1.00 89.06 198 ASP A N 1
ATOM 1590 C CA . ASP A 1 198 ? 10.751 -2.420 -18.267 1.00 89.06 198 ASP A CA 1
ATOM 1591 C C . ASP A 1 198 ? 9.402 -2.979 -18.756 1.00 89.06 198 ASP A C 1
ATOM 1593 O O . ASP A 1 198 ? 9.232 -4.178 -18.985 1.00 89.06 198 ASP A O 1
ATOM 1597 N N . CYS A 1 199 ? 8.421 -2.098 -18.961 1.00 86.00 199 CYS A N 1
ATOM 1598 C CA . CYS A 1 199 ? 7.095 -2.454 -19.465 1.00 86.00 199 CYS A CA 1
ATOM 1599 C C . CYS A 1 199 ? 7.131 -3.120 -20.849 1.00 86.00 199 CYS A C 1
ATOM 1601 O O . CYS A 1 199 ? 6.164 -3.777 -21.232 1.00 86.00 199 CYS A O 1
ATOM 1603 N N . LYS A 1 200 ? 8.199 -2.945 -21.636 1.00 83.38 200 LYS A N 1
ATOM 1604 C CA . LYS A 1 200 ? 8.369 -3.651 -22.911 1.00 83.38 200 LYS A CA 1
ATOM 1605 C C . LYS A 1 200 ? 8.646 -5.126 -22.687 1.00 83.38 200 LYS A C 1
ATOM 1607 O O . LYS A 1 200 ? 8.169 -5.926 -23.482 1.00 83.38 200 LYS A O 1
ATOM 1612 N N . ASP A 1 201 ? 9.389 -5.480 -21.645 1.00 84.19 201 ASP A N 1
ATOM 1613 C CA . ASP A 1 201 ? 9.678 -6.878 -21.334 1.00 84.19 201 ASP A CA 1
ATOM 1614 C C . ASP A 1 201 ? 8.419 -7.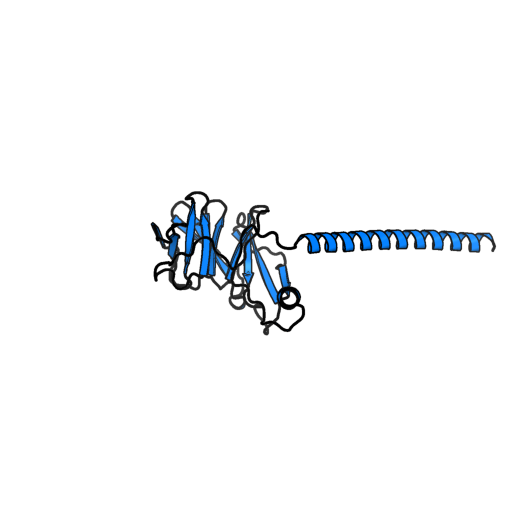578 -20.824 1.00 84.19 201 ASP A C 1
ATOM 1616 O O . ASP A 1 201 ? 8.061 -8.632 -21.345 1.00 84.19 201 ASP A O 1
ATOM 1620 N N . VAL A 1 202 ? 7.643 -6.904 -19.966 1.00 81.88 202 VAL A N 1
ATOM 1621 C CA . VAL A 1 202 ? 6.290 -7.354 -19.588 1.00 81.88 202 VAL A CA 1
ATOM 1622 C C . VAL A 1 202 ? 5.406 -7.535 -20.826 1.00 81.88 202 VAL A C 1
ATOM 1624 O O . VAL A 1 202 ? 4.716 -8.539 -20.977 1.00 81.88 202 VAL A O 1
ATOM 1627 N N . GLY A 1 203 ? 5.440 -6.576 -21.755 1.00 78.88 203 GLY A N 1
ATOM 1628 C CA . GLY A 1 203 ? 4.643 -6.643 -22.974 1.00 78.88 203 GLY A CA 1
ATOM 1629 C C . GLY A 1 203 ? 5.046 -7.780 -23.919 1.00 78.88 203 GLY A C 1
ATOM 1630 O O . GLY A 1 203 ? 4.177 -8.375 -24.555 1.00 78.88 203 GLY A O 1
ATOM 1631 N N . LYS A 1 204 ? 6.339 -8.111 -24.020 1.00 80.75 204 LYS A N 1
ATOM 1632 C CA . LYS A 1 204 ? 6.805 -9.256 -24.819 1.00 80.75 204 LYS A CA 1
ATOM 1633 C C . LYS A 1 204 ? 6.234 -10.563 -24.283 1.00 80.75 204 LYS A C 1
ATOM 1635 O O . LYS A 1 204 ? 5.758 -11.356 -25.094 1.00 80.75 204 LYS A O 1
ATOM 1640 N N . GLU A 1 205 ? 6.246 -10.721 -22.963 1.00 81.38 205 GLU A N 1
ATOM 1641 C CA . GLU A 1 205 ? 5.752 -11.913 -22.277 1.00 81.38 205 GLU A CA 1
ATOM 1642 C C . GLU A 1 205 ? 4.231 -12.044 -22.422 1.00 81.38 205 GLU A C 1
ATOM 1644 O O . GLU A 1 205 ? 3.725 -13.022 -22.970 1.00 81.38 205 GLU A O 1
ATOM 1649 N N . LEU A 1 206 ? 3.488 -10.996 -22.054 1.00 79.69 206 LEU A N 1
ATOM 1650 C CA . LEU A 1 206 ? 2.023 -11.035 -22.054 1.00 79.69 206 LEU A CA 1
ATOM 1651 C C . LEU A 1 206 ? 1.414 -11.040 -23.463 1.00 79.69 206 LEU A C 1
ATOM 1653 O O . LEU A 1 206 ? 0.369 -11.649 -23.690 1.00 79.69 206 LEU A O 1
ATOM 1657 N N . TYR A 1 207 ? 2.043 -10.359 -24.427 1.00 78.44 207 TYR A N 1
ATOM 1658 C CA . TYR A 1 207 ? 1.470 -10.142 -25.762 1.00 78.44 207 TYR A CA 1
ATOM 1659 C C . TYR A 1 207 ? 2.231 -10.848 -26.889 1.00 78.44 207 TYR A C 1
ATOM 1661 O O . TYR A 1 207 ? 2.017 -10.525 -28.063 1.00 78.44 207 TYR A O 1
ATOM 1669 N N . LYS A 1 208 ? 3.105 -11.815 -26.570 1.00 77.00 208 LYS A N 1
ATOM 1670 C CA . LYS A 1 208 ? 3.865 -12.623 -27.547 1.00 77.00 208 LYS A CA 1
ATOM 1671 C C . LYS A 1 208 ? 4.576 -11.759 -28.600 1.00 77.00 208 LYS A C 1
ATOM 1673 O O . LYS A 1 208 ? 4.489 -12.008 -29.803 1.00 77.00 208 LYS A O 1
ATOM 1678 N N . GLY A 1 209 ? 5.214 -10.677 -28.151 1.00 65.06 209 GLY A N 1
ATOM 1679 C CA . GLY A 1 209 ? 5.950 -9.737 -29.007 1.00 65.06 209 GLY A CA 1
ATOM 1680 C C . GLY A 1 209 ? 5.110 -8.702 -29.774 1.00 65.06 209 GLY A C 1
ATOM 1681 O O . GLY A 1 209 ? 5.679 -7.897 -30.513 1.00 65.06 209 GLY A O 1
ATOM 1682 N N . LYS A 1 210 ? 3.779 -8.662 -29.608 1.00 67.56 210 LYS A N 1
ATOM 1683 C CA . LYS A 1 210 ? 2.939 -7.576 -30.147 1.00 67.56 210 LYS A CA 1
ATOM 1684 C C . LYS A 1 210 ? 3.026 -6.325 -29.269 1.00 67.56 210 LYS A C 1
ATOM 1686 O O . LYS A 1 210 ? 3.262 -6.402 -28.066 1.00 67.56 210 LYS A O 1
ATOM 1691 N N . ARG A 1 211 ? 2.796 -5.149 -29.865 1.00 63.38 211 ARG A N 1
ATOM 1692 C CA . ARG A 1 211 ? 2.716 -3.886 -29.116 1.00 63.38 211 ARG A CA 1
ATOM 1693 C C . ARG A 1 211 ? 1.440 -3.875 -28.268 1.00 63.38 211 ARG A C 1
ATOM 1695 O O . ARG A 1 211 ? 0.364 -3.598 -28.789 1.00 63.38 211 ARG A O 1
ATOM 1702 N N . GLY A 1 212 ? 1.577 -4.190 -26.985 1.00 63.91 212 GLY A N 1
ATOM 1703 C CA . GLY A 1 212 ? 0.522 -4.032 -25.988 1.00 63.91 212 GLY A CA 1
ATOM 1704 C C . GLY A 1 212 ? 0.408 -2.598 -25.453 1.00 63.91 212 GLY A C 1
ATOM 1705 O O . GLY A 1 212 ? 1.236 -1.739 -25.790 1.00 63.91 212 GLY A O 1
ATOM 1706 N N . PRO A 1 213 ? -0.609 -2.320 -24.618 1.00 70.12 213 PRO A N 1
ATOM 1707 C CA . PRO A 1 213 ? -0.667 -1.089 -23.841 1.00 70.12 213 PRO A CA 1
ATOM 1708 C C . PRO A 1 213 ? 0.554 -0.971 -22.919 1.00 70.12 213 PRO A C 1
ATOM 1710 O O . PRO A 1 213 ? 1.185 -1.965 -22.554 1.00 70.12 213 PRO A O 1
ATOM 1713 N N . THR A 1 214 ? 0.893 0.259 -22.530 1.00 78.00 214 THR A N 1
ATOM 1714 C CA . THR A 1 214 ? 1.927 0.482 -21.515 1.00 78.00 214 THR A CA 1
ATOM 1715 C C . THR A 1 214 ? 1.479 -0.169 -20.210 1.00 78.00 214 THR A C 1
ATOM 1717 O O . THR A 1 214 ? 0.424 0.182 -19.690 1.00 78.00 214 THR A O 1
ATOM 1720 N N . PHE A 1 215 ? 2.284 -1.090 -19.682 1.00 85.38 215 PHE A N 1
ATOM 1721 C CA . PHE A 1 215 ? 2.028 -1.697 -18.381 1.00 85.38 215 PHE A CA 1
ATOM 1722 C C . PHE A 1 215 ? 2.079 -0.636 -17.274 1.00 85.38 215 PHE A C 1
ATOM 1724 O O . PHE A 1 215 ? 3.032 0.141 -17.195 1.00 85.38 215 PHE A O 1
ATOM 1731 N N . SER A 1 216 ? 1.050 -0.613 -16.439 1.00 88.69 216 SER A N 1
ATOM 1732 C CA . SER A 1 216 ? 0.875 0.311 -15.324 1.00 88.69 216 SER A CA 1
ATOM 1733 C C . SER A 1 216 ? 0.407 -0.526 -14.137 1.00 88.69 216 SER A C 1
ATOM 1735 O O . SER A 1 216 ? -0.759 -0.915 -14.130 1.00 88.69 216 SER A O 1
ATOM 1737 N N . PRO A 1 217 ? 1.316 -0.904 -13.220 1.00 88.56 217 PRO A N 1
ATOM 1738 C CA . PRO A 1 217 ? 0.954 -1.730 -12.077 1.00 88.56 217 PRO A CA 1
ATOM 1739 C C . PRO A 1 217 ? -0.103 -1.025 -11.232 1.00 88.56 217 PRO A C 1
ATOM 1741 O O . PRO A 1 217 ? 0.107 0.136 -10.895 1.00 88.56 217 PRO A O 1
ATOM 1744 N N . SER A 1 218 ? -1.166 -1.750 -10.882 1.00 90.06 218 SER A N 1
ATOM 1745 C CA . SER A 1 218 ? -2.208 -1.311 -9.943 1.00 90.06 218 SER A CA 1
ATOM 1746 C C . SER A 1 218 ? -2.187 -2.062 -8.614 1.00 90.06 218 SER A C 1
ATOM 1748 O O . SER A 1 218 ? -3.003 -1.823 -7.740 1.00 90.06 218 SER A O 1
ATOM 1750 N N . ALA A 1 219 ? -1.295 -3.045 -8.493 1.00 92.25 219 ALA A N 1
ATOM 1751 C CA . ALA A 1 219 ? -1.053 -3.815 -7.285 1.00 92.25 219 ALA A CA 1
ATOM 1752 C C . ALA A 1 219 ? 0.282 -4.554 -7.429 1.00 92.25 219 ALA A C 1
ATOM 1754 O O . ALA A 1 219 ? 0.802 -4.748 -8.534 1.00 92.25 219 ALA A O 1
ATOM 1755 N N . ILE A 1 220 ? 0.825 -5.008 -6.304 1.00 93.25 220 ILE A N 1
ATOM 1756 C CA . ILE A 1 220 ? 1.950 -5.937 -6.254 1.00 93.25 220 ILE A CA 1
ATOM 1757 C C . ILE A 1 220 ? 1.756 -6.862 -5.061 1.00 93.25 220 ILE A C 1
ATOM 1759 O O . ILE A 1 220 ? 1.280 -6.439 -4.015 1.00 93.25 220 ILE A O 1
ATOM 1763 N N . THR A 1 221 ? 2.130 -8.125 -5.215 1.00 90.69 221 THR A N 1
ATOM 1764 C CA . THR A 1 221 ? 2.164 -9.081 -4.111 1.00 90.69 221 THR A CA 1
ATOM 1765 C C . THR A 1 221 ? 3.412 -9.938 -4.228 1.00 90.69 221 THR A C 1
ATOM 1767 O O . THR A 1 221 ? 3.931 -10.150 -5.327 1.00 90.69 221 THR A O 1
ATOM 1770 N N . ARG A 1 222 ? 3.910 -10.414 -3.090 1.00 85.88 222 ARG A N 1
ATOM 1771 C CA . ARG A 1 222 ? 4.951 -11.435 -3.041 1.00 85.88 222 ARG A CA 1
ATOM 1772 C C . ARG A 1 222 ? 4.278 -12.800 -2.959 1.00 85.88 222 ARG A C 1
ATOM 1774 O O . ARG A 1 222 ? 3.551 -13.067 -2.005 1.00 85.88 222 ARG A O 1
ATOM 1781 N N . ASP A 1 223 ? 4.589 -13.673 -3.909 1.00 77.38 223 ASP A N 1
ATOM 1782 C CA . ASP A 1 223 ? 4.277 -15.091 -3.768 1.00 77.38 223 ASP A CA 1
ATOM 1783 C C . ASP A 1 223 ? 5.226 -15.729 -2.738 1.00 77.38 223 ASP A C 1
ATOM 1785 O O . ASP A 1 223 ? 6.437 -15.499 -2.760 1.00 77.38 223 ASP A O 1
ATOM 1789 N N . ILE A 1 224 ? 4.661 -16.476 -1.795 1.00 62.28 224 ILE A N 1
ATOM 1790 C CA . ILE A 1 224 ? 5.346 -17.037 -0.615 1.00 62.28 224 ILE A CA 1
ATOM 1791 C C . ILE A 1 224 ? 5.608 -18.543 -0.762 1.00 62.28 224 ILE A C 1
ATOM 1793 O O . ILE A 1 224 ? 5.630 -19.267 0.233 1.00 62.28 224 ILE A O 1
ATOM 1797 N N . ASN A 1 225 ? 5.773 -19.015 -2.000 1.00 52.94 225 ASN A N 1
ATOM 1798 C CA . ASN A 1 225 ? 6.175 -20.393 -2.291 1.00 52.94 225 ASN A CA 1
ATOM 1799 C C . ASN A 1 225 ? 7.615 -20.688 -1.852 1.00 52.94 225 ASN A C 1
ATOM 1801 O O . ASN A 1 225 ? 8.509 -19.861 -2.143 1.00 52.94 225 ASN A O 1
#

pLDDT: mean 87.97, std 13.23, range [43.22, 98.81]

Secondary 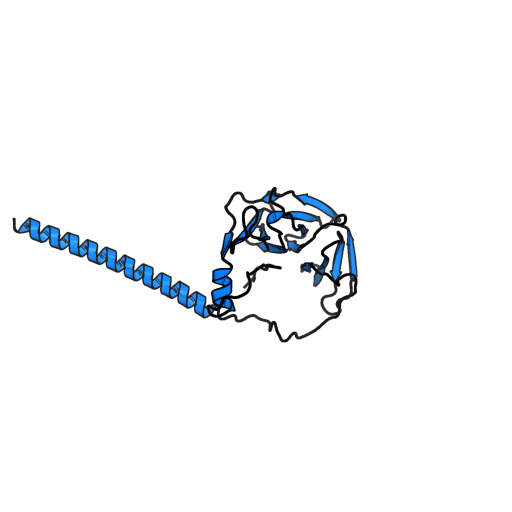structure (DSSP, 8-state):
-HHHHHHHHHHHHHHHHHHHHHHHHHHHHHHHHHHHHHHTS---SS-TTS-S---PPPGGGTTEEEEEE-TTTS-EEEEESSS-EEEEE-TTT--EEEEEE-SSS--EEEEEEETTEEEEEETTS-EEEE-TTS-EEEE-----GGG-EEEEEEEGGGTEEEEEESS--SSS--SEEEEEEEETTTTEE-SSPPEEEEHHHHHHHHHTTS--PPP--S-------

Mean predicted aligned error: 10.6 Å

Foldseek 3Di:
DVVVVVVVVVVVVVVVVVVVVVVVVVVVVVVVVVVVVVVPPDPDVDDPVDDPDDEDADPQCVAWQEWEADPVVRFIWTDHFFAQKIFTAHPHHNDGPDIAGQDGTAGWHYWYDAPQWIWTAGQQGWIWTQHPVRDIDIQDAVHGSQQRWREWEADNVQRKIKIKGQFPGPDDGFLKIWIWIAHPVVRYTDPDGTDIDRQQVVCCVVVVNDDDPRDGDNYDYDDPD

Radius of gyration: 24.54 Å; Cα contacts (8 Å, |Δi|>4): 413; chains: 1; bounding box: 86×38×52 Å